Protein AF-A0A820XSS3-F1 (afdb_monomer_lite)

Radius of gyration: 33.7 Å; chains: 1; bounding box: 79×27×92 Å

Foldseek 3Di:
DLVVLVVCVVVVVLVVSLVVCVVVVVLVSNLVSCLSVVVLVVLVVSLVVDDPPDPVNVVSVVSVVVVVVLVVVLVVCVVVVVNVVNVVVVVVVVDPCPLVVLLVVLVVCVVVVNLVSSLVSCVVSVVPVVSVVSVVVVVVVVVVVVVVVVVVVVVPDDDPDPVPVVVVVCLLVVLVVLLVVLVVCVVVVNVVVSVVSLVVNVVVCVRDPPVSSVVSD

pLDDT: mean 71.62, std 10.36, range [39.38, 88.81]

Sequence (217 aa):
MDELGDFYYDRQQWATAAKYYEQSRNNSQLFHCYALTEDYVTLEKLSQSLQENDPLLRPIADTFASCNRIQEAVQMCIELSQWNMGIELARHYNLSELKALLTRQAKTLLNQNKPFDAIELYKKSGNYLEAAKNSLWTAISAFDALQGLLTEETTGSAGVSDTQLLDNVWRPAEAYHFYILAQRQFKANNPERALRSGLTLTEYKDILPVQTIYNLI

Secondary structure (DSSP, 8-state):
-HHHHHHHHHTT-HHHHHHHHHHHT-HHHHHHHHHHTT-HHHHHHHHHHS-TT-TTHHHHHHHHHHHHHHHHHHHHHHHTT-HHHHHHHHHHTT-TTHHHHHHHHHHHHHHTT-HHHHHHHHHHTT-HHHHHHHHHHHHHHHHHHHHHHHHHHHTS--S--HHHHHHHHHHHHHHHHHHHHHHHHHHTT-HHHHHHHHHHHGGGTTTS-HHHHHT--

Structure (mmCIF, N/CA/C/O backbone):
data_AF-A0A820XSS3-F1
#
_entry.id   AF-A0A820XSS3-F1
#
loop_
_atom_site.group_PDB
_atom_site.id
_atom_site.type_symbol
_atom_site.label_atom_id
_atom_site.label_alt_id
_atom_site.label_comp_id
_atom_site.label_asym_id
_atom_site.label_entity_id
_atom_site.label_seq_id
_atom_site.pdbx_PDB_ins_code
_atom_site.Cartn_x
_atom_site.Cartn_y
_atom_site.Cartn_z
_atom_site.occupancy
_atom_site.B_iso_or_equiv
_atom_site.auth_seq_id
_atom_site.auth_comp_id
_atom_site.auth_asym_id
_atom_site.auth_atom_id
_atom_site.pdbx_PDB_model_num
ATOM 1 N N . MET A 1 1 ? -30.812 13.658 26.681 1.00 61.75 1 MET A N 1
ATOM 2 C CA . MET A 1 1 ? -29.487 13.714 26.023 1.00 61.75 1 MET A CA 1
ATOM 3 C C . MET A 1 1 ? -29.405 12.646 24.945 1.00 61.75 1 MET A C 1
ATOM 5 O O . MET A 1 1 ? -29.021 12.989 23.837 1.00 61.75 1 MET A O 1
ATOM 9 N N . ASP A 1 2 ? -29.856 11.416 25.223 1.00 67.38 2 ASP A N 1
ATOM 10 C CA . ASP A 1 2 ? -29.873 10.323 24.235 1.00 67.38 2 ASP A CA 1
ATOM 11 C C . ASP A 1 2 ? -30.708 10.631 22.982 1.00 67.38 2 ASP A C 1
ATOM 13 O O . ASP A 1 2 ? -30.213 10.440 21.883 1.00 67.38 2 ASP A O 1
ATOM 17 N N . GLU A 1 3 ? -31.887 11.252 23.119 1.00 77.50 3 GLU A N 1
ATOM 18 C CA . GLU A 1 3 ? -32.725 11.644 21.965 1.00 77.50 3 GLU A CA 1
ATOM 19 C C . GLU A 1 3 ? -32.025 12.612 20.991 1.00 77.50 3 GLU A C 1
ATOM 21 O O . GLU A 1 3 ? -32.288 12.608 19.789 1.00 77.50 3 GLU A O 1
ATOM 26 N N . LEU A 1 4 ? -31.112 13.451 21.499 1.00 79.94 4 LEU A N 1
ATOM 27 C CA . LEU A 1 4 ? -30.322 14.352 20.660 1.00 79.94 4 LEU A CA 1
ATOM 28 C C . LEU A 1 4 ? -29.184 13.590 19.968 1.00 79.94 4 LEU A C 1
ATOM 30 O O . LEU A 1 4 ? -28.864 13.889 18.821 1.00 79.94 4 LEU A O 1
ATOM 34 N N . GLY A 1 5 ? -28.606 12.592 20.643 1.00 81.25 5 GLY A N 1
ATOM 35 C CA . GLY A 1 5 ? -27.662 11.647 20.047 1.00 81.25 5 GLY A CA 1
ATOM 36 C C . GLY A 1 5 ? -28.298 10.876 18.891 1.00 81.25 5 GLY A C 1
ATOM 37 O O . GLY A 1 5 ? -27.747 10.893 17.792 1.00 81.25 5 GLY A O 1
ATOM 38 N N . ASP A 1 6 ? -29.494 10.321 19.104 1.00 84.38 6 ASP A N 1
ATOM 39 C CA . ASP A 1 6 ? -30.246 9.554 18.099 1.00 84.38 6 ASP A CA 1
ATOM 40 C C . ASP A 1 6 ? -30.585 10.421 16.875 1.00 84.38 6 ASP A C 1
ATOM 42 O O . ASP A 1 6 ? -30.401 10.008 15.731 1.00 84.38 6 ASP A O 1
ATOM 46 N N . PHE A 1 7 ? -30.951 11.687 17.096 1.00 88.81 7 PHE A N 1
ATOM 47 C CA . PHE A 1 7 ? -31.192 12.650 16.019 1.00 88.81 7 PHE A CA 1
ATOM 48 C C . PHE A 1 7 ? -29.969 12.876 15.108 1.00 88.81 7 PHE A C 1
ATOM 50 O O . PHE A 1 7 ? -30.110 13.029 13.889 1.00 88.81 7 PHE A O 1
ATOM 57 N N . TYR A 1 8 ? -28.763 12.935 15.681 1.00 83.38 8 TYR A N 1
ATOM 58 C CA . TYR A 1 8 ? -27.522 13.070 14.907 1.00 83.38 8 TYR A CA 1
ATOM 59 C C . TYR A 1 8 ? -27.058 11.737 14.311 1.00 83.38 8 TYR A C 1
ATOM 61 O O . TYR A 1 8 ? -26.476 11.734 13.220 1.00 83.38 8 TYR A O 1
ATOM 69 N N . TYR A 1 9 ? -27.353 10.625 14.985 1.00 85.00 9 TYR A N 1
ATOM 70 C CA . TYR A 1 9 ? -27.095 9.268 14.515 1.00 85.00 9 TYR A CA 1
ATOM 71 C C . TYR A 1 9 ? -27.867 8.978 13.221 1.00 85.00 9 TYR A C 1
ATOM 73 O O . TYR A 1 9 ? -27.265 8.611 12.214 1.00 85.00 9 TYR A O 1
ATOM 81 N N . ASP A 1 10 ? -29.163 9.289 13.171 1.00 86.56 10 ASP A N 1
ATOM 82 C CA . ASP A 1 10 ? -29.991 9.097 11.968 1.00 86.56 10 ASP A CA 1
ATOM 83 C C . ASP A 1 10 ? -29.507 9.922 10.762 1.00 86.56 10 ASP A C 1
ATOM 85 O O . ASP A 1 10 ? -29.707 9.555 9.602 1.00 86.56 10 ASP A O 1
ATOM 89 N N . ARG A 1 11 ? -28.823 11.041 11.022 1.00 88.12 11 ARG A N 1
ATOM 90 C CA . ARG A 1 11 ? -28.215 11.909 9.999 1.00 88.12 11 ARG A CA 1
ATOM 91 C C . ARG A 1 11 ? -26.797 11.502 9.606 1.00 88.12 11 ARG A C 1
ATOM 93 O O . ARG A 1 11 ? -26.153 12.236 8.856 1.00 88.12 11 ARG A O 1
ATOM 100 N N . GLN A 1 12 ? -26.314 10.366 10.103 1.00 81.38 12 GLN A N 1
ATOM 101 C CA . GLN A 1 12 ? -24.965 9.846 9.872 1.00 81.38 12 GLN A CA 1
ATOM 102 C C . GLN A 1 12 ? -23.844 10.767 10.369 1.00 81.38 12 GLN A C 1
ATOM 104 O O . GLN A 1 12 ? -22.702 10.696 9.914 1.00 81.38 12 GLN A O 1
ATOM 109 N N . GLN A 1 13 ? -24.144 11.653 11.320 1.00 83.62 13 GLN A N 1
ATOM 110 C CA . GLN A 1 13 ? -23.145 12.520 11.939 1.00 83.62 13 GLN A CA 1
ATOM 111 C C . GLN A 1 13 ? -22.568 11.832 13.179 1.00 83.62 13 GLN A C 1
ATOM 113 O O . GLN A 1 13 ? -22.737 12.280 14.311 1.00 83.62 13 GLN A O 1
ATOM 118 N N . TRP A 1 14 ? -21.867 10.721 12.958 1.00 84.75 14 TRP A N 1
ATOM 119 C CA . TRP A 1 14 ? -21.377 9.826 14.012 1.00 84.75 14 TRP A CA 1
ATOM 120 C C . TRP A 1 14 ? -20.432 10.521 15.004 1.00 84.75 14 TRP A C 1
ATOM 122 O O . TRP A 1 14 ? -20.504 10.285 16.204 1.00 84.75 14 TRP A O 1
ATOM 132 N N . ALA A 1 15 ? -19.591 11.442 14.522 1.00 82.31 15 ALA A N 1
ATOM 133 C CA . ALA A 1 15 ? -18.626 12.163 15.354 1.00 82.31 15 ALA A CA 1
ATOM 134 C C . ALA A 1 15 ? -19.276 13.178 16.312 1.00 82.31 15 ALA A C 1
ATOM 136 O O . ALA A 1 15 ? -18.755 13.432 17.399 1.00 82.31 15 ALA A O 1
ATOM 137 N N . THR A 1 16 ? -20.398 13.794 15.925 1.00 84.56 16 THR A N 1
ATOM 138 C CA . THR A 1 16 ? -21.159 14.675 16.825 1.00 84.56 16 THR A CA 1
ATOM 139 C C . THR A 1 16 ? -22.074 13.859 17.725 1.00 84.56 16 THR A C 1
ATOM 141 O O . THR A 1 16 ? -22.139 14.156 18.915 1.00 84.56 16 THR A O 1
ATOM 144 N N . ALA A 1 17 ? -22.693 12.796 17.201 1.00 84.88 17 ALA A N 1
ATOM 145 C CA . ALA A 1 17 ? -23.486 11.850 17.981 1.00 84.88 17 ALA A CA 1
ATOM 146 C C . ALA A 1 17 ? -22.664 11.217 19.120 1.00 84.88 17 ALA A C 1
ATOM 148 O O . ALA A 1 17 ? -23.111 11.220 20.265 1.00 84.88 17 ALA A O 1
ATOM 149 N N . ALA A 1 18 ? -21.419 10.802 18.853 1.00 84.00 18 ALA A N 1
ATOM 150 C CA . ALA A 1 18 ? -20.508 10.242 19.854 1.00 84.00 18 ALA A CA 1
ATOM 151 C C . ALA A 1 18 ? -20.289 11.177 21.056 1.00 84.00 18 ALA A C 1
ATOM 153 O O . ALA A 1 18 ? -20.333 10.725 22.195 1.00 84.00 18 ALA A O 1
ATOM 154 N N . LYS A 1 19 ? -20.148 12.493 20.835 1.00 87.12 19 LYS A N 1
ATOM 155 C CA . LYS A 1 19 ? -19.996 13.474 21.929 1.00 87.12 19 LYS A CA 1
ATOM 156 C C . LYS A 1 19 ? -21.226 13.532 22.833 1.00 87.12 19 LYS A C 1
ATOM 158 O O . LYS A 1 19 ? -21.094 13.707 24.041 1.00 87.12 19 LYS A O 1
ATOM 163 N N . TYR A 1 20 ? -22.419 13.408 22.255 1.00 87.00 20 TYR A N 1
ATOM 164 C CA . TYR A 1 20 ? -23.663 13.395 23.022 1.00 87.00 20 TYR A CA 1
ATOM 165 C C . TYR A 1 20 ? -23.857 12.068 23.768 1.00 87.00 20 TYR A C 1
ATOM 167 O O . TYR A 1 20 ? -24.288 12.092 24.921 1.00 87.00 20 TYR A O 1
ATOM 175 N N . TYR A 1 21 ? -23.465 10.937 23.173 1.00 84.69 21 TYR A N 1
ATOM 176 C CA . TYR A 1 21 ? -23.503 9.627 23.837 1.00 84.69 21 TYR A CA 1
ATOM 177 C C . TYR A 1 21 ? -22.434 9.457 24.924 1.00 84.69 21 TYR A C 1
ATOM 179 O O . TYR A 1 21 ? -22.664 8.768 25.918 1.00 84.69 21 TYR A O 1
ATOM 187 N N . GLU A 1 22 ? -21.287 10.126 24.793 1.00 83.69 22 GLU A N 1
ATOM 188 C CA . GLU A 1 22 ? -20.265 10.199 25.842 1.00 83.69 22 GLU A CA 1
ATOM 189 C C . GLU A 1 22 ? -20.793 10.964 27.065 1.00 83.69 22 GLU A C 1
ATOM 191 O O . GLU A 1 22 ? -20.625 10.525 28.205 1.00 83.69 22 GLU A O 1
ATOM 196 N N . GLN A 1 23 ? -21.525 12.062 26.836 1.00 84.69 23 GLN A N 1
ATOM 197 C CA . GLN A 1 23 ? -22.189 12.818 27.903 1.00 84.69 23 GLN A CA 1
ATOM 198 C C . GLN A 1 23 ? -23.305 12.022 28.587 1.00 84.69 23 GLN A C 1
ATOM 200 O O . GLN A 1 23 ? -23.501 12.174 29.794 1.00 84.69 23 GLN A O 1
ATOM 205 N N . SER A 1 24 ? -24.032 11.180 27.846 1.00 80.25 24 SER A N 1
ATOM 206 C CA . SER A 1 24 ? -25.084 10.327 28.409 1.00 80.25 24 SER A CA 1
ATOM 207 C C . SER A 1 24 ? -24.581 8.989 28.966 1.00 80.25 24 SER A C 1
ATOM 209 O O . SER A 1 24 ? -25.366 8.258 29.567 1.00 80.25 24 SER A O 1
ATOM 211 N N . ARG A 1 25 ? -23.276 8.684 28.843 1.00 76.81 25 ARG A N 1
ATOM 212 C CA . ARG A 1 25 ? -22.644 7.401 29.228 1.00 76.81 25 ARG A CA 1
ATOM 213 C C . ARG A 1 25 ? -23.309 6.173 28.594 1.00 76.81 25 ARG A C 1
ATOM 215 O O . ARG A 1 25 ? -23.330 5.089 29.180 1.00 76.81 25 ARG A O 1
ATOM 222 N N . ASN A 1 26 ? -23.851 6.329 27.390 1.00 82.69 26 ASN A N 1
ATOM 223 C CA . ASN A 1 26 ? -24.480 5.237 26.660 1.00 82.69 26 ASN A CA 1
ATOM 224 C C . ASN A 1 26 ? -23.429 4.442 25.869 1.00 82.69 26 ASN A C 1
ATOM 226 O O . ASN A 1 26 ? -23.205 4.677 24.683 1.00 82.69 26 ASN A O 1
ATOM 230 N N . ASN A 1 27 ? -22.778 3.489 26.540 1.00 81.12 27 ASN A N 1
ATOM 231 C CA . ASN A 1 27 ? -21.643 2.740 25.986 1.00 81.12 27 ASN A CA 1
ATOM 232 C C . ASN A 1 27 ? -21.996 1.902 24.745 1.00 81.12 27 ASN A C 1
ATOM 234 O O . ASN A 1 27 ? -21.141 1.707 23.884 1.00 81.12 27 ASN A O 1
ATOM 238 N N . SER A 1 28 ? -23.243 1.438 24.618 1.00 84.00 28 SER A N 1
ATOM 239 C CA . SER A 1 28 ? -23.684 0.621 23.480 1.00 84.00 28 SER A CA 1
ATOM 240 C C . SER A 1 28 ? -23.743 1.434 22.187 1.00 84.00 28 SER A C 1
ATOM 242 O O . SER A 1 28 ? -23.168 1.040 21.174 1.00 84.00 28 SER A O 1
ATOM 244 N N . GLN A 1 29 ? -24.402 2.597 22.225 1.00 83.44 29 GLN A N 1
ATOM 245 C CA . GLN A 1 29 ? -24.486 3.478 21.055 1.00 83.44 29 GLN A CA 1
ATOM 246 C C . GLN A 1 29 ? -23.163 4.188 20.782 1.00 83.44 29 GLN A C 1
ATOM 248 O O . GLN A 1 29 ? -22.808 4.422 19.627 1.00 83.44 29 GLN A O 1
ATOM 253 N N . LEU A 1 30 ? -22.386 4.457 21.832 1.00 84.69 30 LEU A N 1
ATOM 254 C CA . LEU A 1 30 ? -21.043 5.002 21.706 1.00 84.69 30 LEU A CA 1
ATOM 255 C C . LEU A 1 30 ? -20.096 4.020 20.999 1.00 84.69 30 LEU A C 1
ATOM 257 O O . LEU A 1 30 ? -19.380 4.434 20.092 1.00 84.69 30 LEU A O 1
ATOM 261 N N . PHE A 1 31 ? -20.150 2.723 21.330 1.00 85.00 31 PHE A N 1
ATOM 262 C CA . PHE A 1 31 ? -19.436 1.680 20.585 1.00 85.00 31 PHE A CA 1
ATOM 263 C C . PHE A 1 31 ? -19.837 1.671 19.110 1.00 85.00 31 PHE A C 1
ATOM 265 O O . PHE A 1 31 ? -18.960 1.683 18.254 1.00 85.00 31 PHE A O 1
ATOM 272 N N . HIS A 1 32 ? -21.137 1.697 18.798 1.00 82.44 32 HIS A N 1
ATOM 273 C CA . HIS A 1 32 ? -21.586 1.739 17.406 1.00 82.44 32 HIS A CA 1
ATOM 274 C C . HIS A 1 32 ? -21.085 2.983 16.671 1.00 82.44 32 HIS A C 1
ATOM 276 O O . HIS A 1 32 ? -20.630 2.868 15.537 1.00 82.44 32 HIS A O 1
ATOM 282 N N . CYS A 1 33 ? -21.108 4.154 17.311 1.00 84.38 33 CYS A N 1
ATOM 283 C CA . CYS A 1 33 ? -20.550 5.371 16.728 1.00 84.38 33 CYS A CA 1
ATOM 284 C C . CYS A 1 33 ? -19.044 5.237 16.482 1.00 84.38 33 CYS A C 1
ATOM 286 O O . CYS A 1 33 ? -18.601 5.547 15.383 1.00 84.38 33 CYS A O 1
ATOM 288 N N . TYR A 1 34 ? -18.276 4.732 17.453 1.00 81.75 34 TYR A N 1
ATOM 289 C CA . TYR A 1 34 ? -16.826 4.562 17.315 1.00 81.75 34 TYR A CA 1
ATOM 290 C C . TYR A 1 34 ? -16.431 3.490 16.302 1.00 81.75 34 TYR A C 1
ATOM 292 O O . TYR A 1 34 ? -15.475 3.690 15.554 1.00 81.75 34 TYR A O 1
ATOM 300 N N . ALA A 1 35 ? -17.187 2.396 16.222 1.00 79.31 35 ALA A N 1
ATOM 301 C CA . ALA A 1 35 ? -17.012 1.370 15.203 1.00 79.31 35 ALA A CA 1
ATOM 302 C C . ALA A 1 35 ? -17.307 1.921 13.797 1.00 79.31 35 ALA A C 1
ATOM 304 O O . ALA A 1 35 ? -16.586 1.607 12.858 1.00 79.31 35 ALA A O 1
ATOM 305 N N . LEU A 1 36 ? -18.324 2.781 13.649 1.00 77.81 36 LEU A N 1
ATOM 306 C CA . LEU A 1 36 ? -18.662 3.430 12.374 1.00 77.81 36 LEU A CA 1
ATOM 307 C C . LEU A 1 36 ? -17.692 4.556 11.987 1.00 77.81 36 LEU A C 1
ATOM 309 O O . LEU A 1 36 ? -17.521 4.824 10.800 1.00 77.81 36 LEU A O 1
ATOM 313 N N . THR A 1 37 ? -17.074 5.232 12.958 1.00 77.12 37 THR A N 1
ATOM 314 C CA . THR A 1 37 ? -16.015 6.224 12.702 1.00 77.12 37 THR A CA 1
ATOM 315 C C . THR A 1 37 ? -14.625 5.612 12.590 1.00 77.12 37 THR A C 1
ATOM 317 O O . THR A 1 37 ? -13.683 6.361 12.350 1.00 77.12 37 THR A O 1
ATOM 320 N N . GLU A 1 38 ? -14.495 4.296 12.789 1.00 73.12 38 GLU A N 1
ATOM 321 C CA . GLU A 1 38 ? -13.223 3.558 12.778 1.00 73.12 38 GLU A CA 1
ATOM 322 C C . GLU A 1 38 ? -12.187 4.112 13.786 1.00 73.12 38 GLU A C 1
ATOM 324 O O . GLU A 1 38 ? -10.979 3.954 13.629 1.00 73.12 38 GLU A O 1
ATOM 329 N N . ASP A 1 39 ? -12.639 4.749 14.873 1.00 75.06 39 ASP A N 1
ATOM 330 C CA . ASP A 1 39 ? -11.740 5.321 15.885 1.00 75.06 39 ASP A CA 1
ATOM 331 C C . ASP A 1 39 ? -11.386 4.272 16.946 1.00 75.06 39 ASP A C 1
ATOM 333 O O . ASP A 1 39 ? -11.887 4.254 18.072 1.00 75.06 39 ASP A O 1
ATOM 337 N N . TYR A 1 40 ? -10.503 3.354 16.563 1.00 73.88 40 TYR A N 1
ATOM 338 C CA . TYR A 1 40 ? -10.094 2.228 17.403 1.00 73.88 40 TYR A CA 1
ATOM 339 C C . TYR A 1 40 ? -9.280 2.644 18.634 1.00 73.88 40 TYR A C 1
ATOM 341 O O . TYR A 1 40 ? -9.221 1.901 19.612 1.00 73.88 40 TYR A O 1
ATOM 349 N N . VAL A 1 41 ? -8.673 3.835 18.620 1.00 76.06 41 VAL A N 1
ATOM 350 C CA . VAL A 1 41 ? -7.866 4.344 19.741 1.00 76.06 41 VAL A CA 1
ATOM 351 C C . VAL A 1 41 ? -8.768 4.770 20.894 1.00 76.06 41 VAL A C 1
ATOM 353 O O . VAL A 1 41 ? -8.467 4.513 22.062 1.00 76.06 41 VAL A O 1
ATOM 356 N N . THR A 1 42 ? -9.878 5.442 20.592 1.00 81.25 42 THR A N 1
ATOM 357 C CA . THR A 1 42 ? -10.873 5.791 21.614 1.00 81.25 42 THR A CA 1
ATOM 358 C C . THR A 1 42 ? -11.684 4.571 22.036 1.00 81.25 42 THR A C 1
ATOM 360 O O . THR A 1 42 ? -11.990 4.431 23.221 1.00 81.25 42 THR A O 1
ATOM 363 N N . LEU A 1 43 ? -11.924 3.631 21.120 1.00 79.81 43 LEU A N 1
ATOM 364 C CA . LEU A 1 43 ? -12.579 2.352 21.399 1.00 79.81 43 LEU A CA 1
ATOM 365 C C . LEU A 1 43 ? -11.737 1.443 22.318 1.00 79.81 43 LEU A C 1
ATOM 367 O O . LEU A 1 43 ? -12.285 0.806 23.215 1.00 79.81 43 LEU A O 1
ATOM 371 N N . GLU A 1 44 ? -10.407 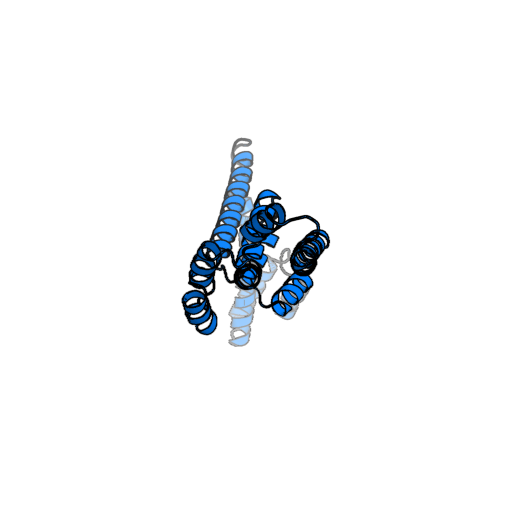1.440 22.191 1.00 75.75 44 GLU A N 1
ATOM 372 C CA . GLU A 1 44 ? -9.506 0.732 23.114 1.00 75.75 44 GLU A CA 1
ATOM 373 C C . GLU A 1 44 ? -9.580 1.329 24.528 1.00 75.75 44 GLU A C 1
ATOM 375 O O . GLU A 1 44 ? -9.732 0.601 25.510 1.00 75.75 44 GLU A O 1
ATOM 380 N N . LYS A 1 45 ? -9.570 2.662 24.645 1.00 82.81 45 LYS A N 1
ATOM 381 C CA . LYS A 1 45 ? -9.751 3.350 25.936 1.00 82.81 45 LYS A CA 1
ATOM 382 C C . LYS A 1 45 ? -11.114 3.045 26.557 1.00 82.81 45 LYS A C 1
ATOM 384 O O . LYS A 1 45 ? -11.198 2.826 27.763 1.00 82.81 45 LYS A O 1
ATOM 389 N N . LEU A 1 46 ? -12.166 2.983 25.737 1.00 78.56 46 LEU A N 1
ATOM 390 C CA . LEU A 1 46 ? -13.497 2.561 26.166 1.00 78.56 46 LEU A CA 1
ATOM 391 C C . LEU A 1 46 ? -13.464 1.116 26.690 1.00 78.56 46 LEU A C 1
ATOM 393 O O . LEU A 1 46 ? -13.983 0.858 27.774 1.00 78.56 46 LEU A O 1
ATOM 397 N N . SER A 1 47 ? -12.787 0.204 25.985 1.00 75.19 47 SER A N 1
ATOM 398 C CA . SER A 1 47 ? -12.631 -1.200 26.398 1.00 75.19 47 SER A CA 1
ATOM 399 C C . SER A 1 47 ? -11.930 -1.353 27.754 1.00 75.19 47 SER A C 1
ATOM 401 O O . SER A 1 47 ? -12.352 -2.168 28.565 1.00 75.19 47 SER A O 1
ATOM 403 N N . GLN A 1 48 ? -10.934 -0.510 28.047 1.00 79.38 48 GLN A N 1
ATOM 404 C CA . GLN A 1 48 ? -10.223 -0.489 29.332 1.00 79.38 48 GLN A CA 1
ATOM 405 C C . GLN A 1 48 ? -11.058 0.117 30.472 1.00 79.38 48 GLN A C 1
ATOM 407 O O . GLN A 1 48 ? -10.781 -0.133 31.643 1.00 79.38 48 GLN A O 1
ATOM 412 N N . SER A 1 49 ? -12.058 0.938 30.138 1.00 79.44 49 SER A N 1
ATOM 413 C CA . SER A 1 49 ? -12.968 1.559 31.109 1.00 79.44 49 SER A CA 1
ATOM 414 C C . SER A 1 49 ? -14.192 0.699 31.459 1.00 79.44 49 SER A C 1
ATOM 416 O O . SER A 1 49 ? -14.871 0.980 32.448 1.00 79.44 49 SER A O 1
ATOM 418 N N . LEU A 1 50 ? -14.479 -0.331 30.656 1.00 76.50 50 LEU A N 1
ATOM 419 C CA . LEU A 1 50 ? -15.586 -1.275 30.843 1.00 76.50 50 LEU A CA 1
ATOM 420 C C . LEU A 1 50 ? -15.201 -2.382 31.839 1.00 76.50 50 LEU A C 1
ATOM 422 O O . LEU A 1 50 ? -14.025 -2.697 32.014 1.00 76.50 50 LEU A O 1
ATOM 426 N N . GLN A 1 51 ? -16.187 -2.976 32.517 1.00 74.44 51 GLN A N 1
ATOM 427 C CA . GLN A 1 51 ? -15.920 -4.070 33.458 1.00 74.44 51 GLN A CA 1
ATOM 428 C C . GLN A 1 51 ? -15.653 -5.379 32.702 1.00 74.44 51 GLN A C 1
ATOM 430 O O . GLN A 1 51 ? -16.255 -5.623 31.664 1.00 74.44 51 GLN A O 1
ATOM 435 N N . GLU A 1 52 ? -14.813 -6.267 33.249 1.00 64.44 52 GLU A N 1
ATOM 436 C CA . GLU A 1 52 ? -14.367 -7.515 32.587 1.00 64.44 52 GLU A CA 1
ATOM 437 C C . GLU A 1 52 ? -15.501 -8.464 32.136 1.00 64.44 52 GLU A C 1
ATOM 439 O O . GLU A 1 52 ? -15.282 -9.309 31.272 1.00 64.44 52 GLU A O 1
ATOM 444 N N . ASN A 1 53 ? -16.717 -8.320 32.679 1.00 67.38 53 ASN A N 1
ATOM 445 C CA . ASN A 1 53 ? -17.892 -9.128 32.325 1.00 67.38 53 ASN A CA 1
ATOM 446 C C . ASN A 1 53 ? -18.926 -8.393 31.453 1.00 67.38 53 ASN A C 1
ATOM 448 O O . ASN A 1 53 ? -20.019 -8.924 31.235 1.00 67.38 53 ASN A O 1
ATOM 452 N N . ASP A 1 54 ? -18.630 -7.185 30.965 1.00 76.00 54 ASP A N 1
ATOM 453 C CA . ASP A 1 54 ? -19.590 -6.441 30.151 1.00 76.00 54 ASP A CA 1
ATOM 454 C C . ASP A 1 54 ? -19.849 -7.145 28.803 1.00 76.00 54 ASP A C 1
ATOM 456 O O . ASP A 1 54 ? -18.907 -7.480 28.076 1.00 76.00 54 ASP A O 1
ATOM 460 N N . PRO A 1 55 ? -21.121 -7.317 28.392 1.00 78.25 55 PRO A N 1
ATOM 461 C CA . PRO A 1 55 ? -21.478 -8.001 27.147 1.00 78.25 55 PRO A CA 1
ATOM 462 C C . PRO A 1 55 ? -20.977 -7.269 25.892 1.00 78.25 55 PRO A C 1
ATOM 464 O O . PRO A 1 55 ? -20.913 -7.870 24.821 1.00 78.25 55 PRO A O 1
ATOM 467 N N . LEU A 1 56 ? -20.595 -5.992 26.021 1.00 76.94 56 LEU A N 1
ATOM 468 C CA . LEU A 1 56 ? -20.023 -5.169 24.952 1.00 76.94 56 LEU A CA 1
ATOM 469 C C . LEU A 1 56 ? -18.561 -5.512 24.635 1.00 76.94 56 LEU A C 1
ATOM 471 O O . LEU A 1 56 ? -18.112 -5.238 23.524 1.00 76.94 56 LEU A O 1
ATOM 475 N N . LEU A 1 57 ? -17.831 -6.168 25.545 1.00 76.44 57 LEU A N 1
ATOM 476 C CA . LEU A 1 57 ? -16.436 -6.556 25.304 1.00 76.44 57 LEU A CA 1
ATOM 477 C C . LEU A 1 57 ? -16.296 -7.553 24.152 1.00 76.44 57 LEU A C 1
ATOM 479 O O . LEU A 1 57 ? -15.304 -7.527 23.430 1.00 76.44 57 LEU A O 1
ATOM 483 N N . ARG A 1 58 ? -17.296 -8.415 23.947 1.00 78.00 58 ARG A N 1
ATOM 484 C CA . ARG A 1 58 ? -17.254 -9.435 22.896 1.00 78.00 58 ARG A CA 1
ATOM 485 C C . ARG A 1 58 ? -17.425 -8.851 21.484 1.00 78.00 58 ARG A C 1
ATOM 487 O O . ARG A 1 58 ? -16.547 -9.100 20.665 1.00 78.00 58 ARG A O 1
ATOM 494 N N . PRO A 1 59 ? -18.439 -8.007 21.208 1.00 76.06 59 PRO A N 1
ATOM 495 C CA . PRO A 1 59 ? -18.511 -7.240 19.964 1.00 76.06 5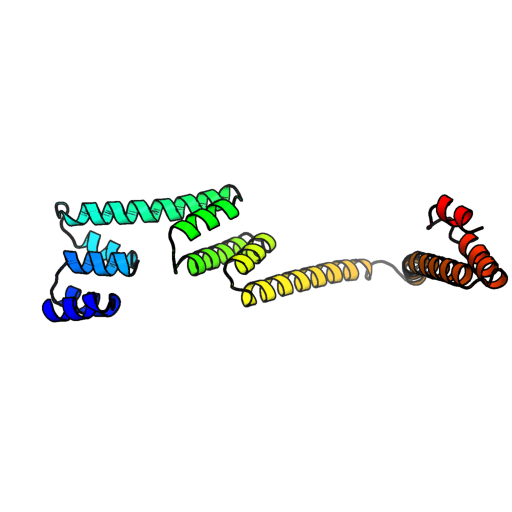9 PRO A CA 1
ATOM 496 C C . PRO A 1 59 ? -17.269 -6.380 19.711 1.00 76.06 59 PRO A C 1
ATOM 498 O O . PRO A 1 59 ? -16.774 -6.337 18.588 1.00 76.06 59 PRO A O 1
ATOM 501 N N . ILE A 1 60 ? -16.735 -5.733 20.754 1.00 74.00 60 ILE A N 1
ATOM 502 C CA . ILE A 1 60 ? -15.500 -4.946 20.665 1.00 74.00 60 ILE A CA 1
ATOM 503 C C . ILE A 1 60 ? -14.334 -5.836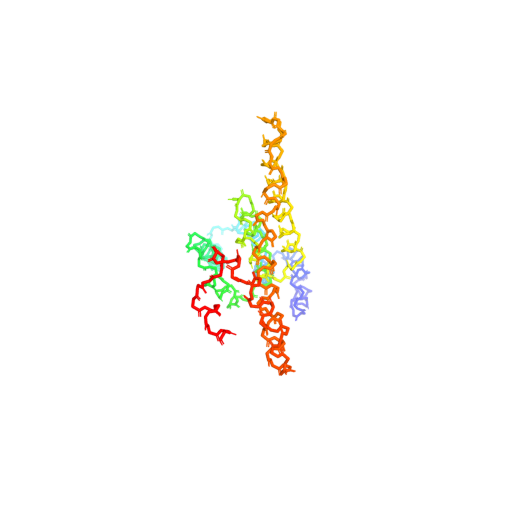 20.211 1.00 74.00 60 ILE A C 1
ATOM 505 O O . ILE A 1 60 ? -13.671 -5.521 19.223 1.00 74.00 60 ILE A O 1
ATOM 509 N N . ALA A 1 61 ? -14.123 -6.979 20.864 1.00 69.81 61 ALA A N 1
ATOM 510 C CA . ALA A 1 61 ? -13.077 -7.929 20.497 1.00 69.81 61 ALA A CA 1
ATOM 511 C C . ALA A 1 61 ? -13.241 -8.468 19.066 1.00 69.81 61 ALA A C 1
ATOM 513 O O . ALA A 1 61 ? -12.254 -8.557 18.339 1.00 69.81 61 ALA A O 1
ATOM 514 N N . ASP A 1 62 ? -14.468 -8.765 18.630 1.00 72.06 62 ASP A N 1
ATOM 515 C CA . ASP A 1 62 ? -14.748 -9.232 17.268 1.00 72.06 62 ASP A CA 1
ATOM 516 C C . ASP A 1 62 ? -14.423 -8.149 16.220 1.00 72.06 62 ASP A C 1
ATOM 518 O O . ASP A 1 62 ? -13.788 -8.434 15.198 1.00 72.06 62 ASP A O 1
ATOM 522 N N . THR A 1 63 ? -14.776 -6.886 16.493 1.00 72.50 63 THR A N 1
ATOM 523 C CA . THR A 1 63 ? -14.408 -5.755 15.621 1.00 72.50 63 THR A CA 1
ATOM 524 C C . THR A 1 63 ? -12.895 -5.541 15.567 1.00 72.50 63 THR A C 1
ATOM 526 O O . THR A 1 63 ? -12.337 -5.455 14.472 1.00 72.50 63 THR A O 1
ATOM 529 N N . PHE A 1 64 ? -12.195 -5.582 16.704 1.00 67.94 64 PHE A N 1
ATOM 530 C CA . PHE A 1 64 ? -10.731 -5.523 16.734 1.00 67.94 64 PHE A CA 1
ATOM 531 C C . PHE A 1 64 ? -10.087 -6.688 15.979 1.00 67.94 64 PHE A C 1
ATOM 533 O O . PHE A 1 64 ? -9.162 -6.468 15.201 1.00 67.94 64 PHE A O 1
ATOM 540 N N . ALA A 1 65 ? -10.591 -7.914 16.140 1.00 66.88 65 ALA A N 1
ATOM 541 C CA . ALA A 1 65 ? -10.071 -9.093 15.454 1.00 66.88 65 ALA A CA 1
ATOM 542 C C . ALA A 1 65 ? -10.219 -8.984 13.930 1.00 66.88 65 ALA A C 1
ATOM 544 O O . ALA A 1 65 ? -9.298 -9.340 13.192 1.00 66.88 65 ALA A O 1
ATOM 545 N N . SER A 1 66 ? -11.345 -8.460 13.436 1.00 64.88 66 SER A N 1
ATOM 546 C CA . SER A 1 66 ? -11.519 -8.216 11.999 1.00 64.88 66 SER A CA 1
ATOM 547 C C . SER A 1 66 ? -10.532 -7.177 11.451 1.00 64.88 66 SER A C 1
ATOM 549 O O . SER A 1 66 ? -9.968 -7.385 10.378 1.00 64.88 66 SER A O 1
ATOM 551 N N . CYS A 1 67 ? -10.231 -6.125 12.215 1.00 63.09 67 CYS A N 1
ATOM 552 C CA . CYS A 1 67 ? -9.315 -5.061 11.800 1.00 63.09 67 CYS A CA 1
ATOM 553 C C . CYS A 1 67 ? -7.844 -5.482 11.887 1.00 63.09 67 CYS A C 1
ATOM 555 O O . CYS A 1 67 ? -7.064 -5.218 10.969 1.00 63.09 67 CYS A O 1
ATOM 557 N N . ASN A 1 68 ? -7.470 -6.198 12.951 1.00 63.62 68 ASN A N 1
ATOM 558 C CA . ASN A 1 68 ? -6.106 -6.682 13.140 1.00 63.62 68 ASN A CA 1
ATOM 559 C C . ASN A 1 68 ? -5.731 -7.698 12.056 1.00 63.62 68 ASN A C 1
ATOM 561 O O . ASN A 1 68 ? -4.639 -7.634 11.502 1.00 63.62 68 ASN A O 1
ATOM 565 N N . ARG A 1 69 ? -6.675 -8.554 11.636 1.00 62.16 69 ARG A N 1
ATOM 566 C CA . ARG A 1 69 ? -6.463 -9.476 10.507 1.00 62.16 69 ARG A CA 1
ATOM 567 C C . ARG A 1 69 ? -6.249 -8.759 9.178 1.00 62.16 69 ARG A C 1
ATOM 569 O O . ARG A 1 69 ? -5.525 -9.283 8.341 1.00 62.16 69 ARG A O 1
ATOM 576 N N . ILE A 1 70 ? -6.843 -7.583 8.963 1.00 58.50 70 ILE A N 1
ATOM 577 C CA . ILE A 1 70 ? -6.608 -6.792 7.746 1.00 58.50 70 ILE A CA 1
ATOM 578 C C . ILE A 1 70 ? -5.212 -6.161 7.792 1.00 58.50 70 ILE A C 1
ATOM 580 O O . ILE A 1 70 ? -4.491 -6.227 6.798 1.00 58.50 70 ILE A O 1
ATOM 584 N N . GLN A 1 71 ? -4.796 -5.603 8.934 1.00 60.22 71 GLN A N 1
ATOM 585 C CA . GLN A 1 71 ? -3.440 -5.064 9.093 1.00 60.22 71 GLN A CA 1
ATOM 586 C C . GLN A 1 71 ? -2.371 -6.151 8.944 1.00 60.22 71 GLN A C 1
ATOM 588 O O . GLN A 1 71 ? -1.413 -5.960 8.198 1.00 60.22 71 GLN A O 1
ATOM 593 N N . GLU A 1 72 ? -2.569 -7.305 9.580 1.00 64.19 72 GLU A N 1
ATOM 594 C CA . GLU A 1 72 ? -1.699 -8.474 9.450 1.00 64.19 72 GLU A CA 1
ATOM 595 C C . GLU A 1 72 ? -1.690 -9.014 8.018 1.00 64.19 72 GLU A C 1
ATOM 597 O O . GLU A 1 72 ? -0.622 -9.302 7.492 1.00 64.19 72 GLU A O 1
ATOM 602 N N . ALA A 1 73 ? -2.841 -9.101 7.342 1.00 58.09 73 ALA A N 1
ATOM 603 C CA . ALA A 1 73 ? -2.913 -9.558 5.953 1.00 58.09 73 ALA A CA 1
ATOM 604 C C . ALA A 1 73 ? -2.199 -8.601 4.992 1.00 58.09 73 ALA A C 1
ATOM 606 O O . ALA A 1 73 ? -1.486 -9.050 4.094 1.00 58.09 73 ALA A O 1
ATOM 607 N N . VAL A 1 74 ? -2.348 -7.288 5.186 1.00 61.56 74 VAL A N 1
ATOM 608 C CA . VAL A 1 74 ? -1.609 -6.282 4.415 1.00 61.56 74 VAL A CA 1
ATOM 609 C C . VAL A 1 74 ? -0.116 -6.406 4.701 1.00 61.56 74 VAL A C 1
ATOM 611 O O . VAL A 1 74 ? 0.660 -6.459 3.755 1.00 61.56 74 VAL A O 1
ATOM 614 N N . GLN A 1 75 ? 0.289 -6.535 5.965 1.00 59.47 75 GLN A N 1
ATOM 615 C CA . GLN A 1 75 ? 1.685 -6.737 6.360 1.00 59.47 75 GLN A CA 1
ATOM 616 C C . GLN A 1 75 ? 2.287 -8.009 5.738 1.00 59.47 75 GLN A C 1
ATOM 618 O O . GLN A 1 75 ? 3.382 -7.968 5.183 1.00 59.47 75 GLN A O 1
ATOM 623 N N . MET A 1 76 ? 1.534 -9.105 5.702 1.00 60.88 76 MET A N 1
ATOM 624 C CA . MET A 1 76 ? 1.920 -10.340 5.013 1.00 60.88 76 MET A CA 1
ATOM 625 C C . MET A 1 76 ? 2.073 -10.131 3.499 1.00 60.88 76 MET A C 1
ATOM 627 O O . MET A 1 76 ? 2.999 -10.655 2.888 1.00 60.88 76 MET A O 1
ATOM 631 N N . CYS A 1 77 ? 1.199 -9.332 2.876 1.00 61.34 77 CYS A N 1
ATOM 632 C CA . CYS A 1 77 ? 1.308 -8.992 1.452 1.00 61.34 77 CYS A CA 1
ATOM 633 C C . CYS A 1 77 ? 2.560 -8.152 1.147 1.00 61.34 77 CYS A C 1
ATOM 635 O O . CYS A 1 77 ? 3.118 -8.283 0.056 1.00 61.34 77 CYS A O 1
ATOM 637 N N . ILE A 1 78 ? 3.014 -7.325 2.096 1.00 59.97 78 ILE A N 1
ATOM 638 C CA . ILE A 1 78 ? 4.274 -6.567 2.012 1.00 59.97 78 ILE A CA 1
ATOM 639 C C . ILE A 1 78 ? 5.462 -7.525 2.065 1.00 59.97 78 ILE A C 1
ATOM 641 O O . ILE A 1 78 ? 6.341 -7.480 1.205 1.00 59.97 78 ILE A O 1
ATOM 645 N N . GLU A 1 79 ? 5.467 -8.413 3.057 1.00 62.25 79 GLU A N 1
ATOM 646 C CA . GLU A 1 79 ? 6.531 -9.398 3.272 1.00 62.25 79 GLU A CA 1
ATOM 647 C C . GLU A 1 79 ? 6.664 -10.360 2.087 1.00 62.25 79 GLU A C 1
ATOM 649 O O . GLU A 1 79 ? 7.773 -10.715 1.691 1.00 62.25 79 GLU A O 1
ATOM 654 N N . LEU A 1 80 ? 5.542 -10.706 1.453 1.00 61.84 80 LEU A N 1
ATOM 655 C CA . LEU A 1 80 ? 5.494 -11.562 0.268 1.00 61.84 80 LEU A CA 1
ATOM 656 C C . LEU A 1 80 ? 5.625 -10.795 -1.060 1.00 61.84 80 LEU A C 1
ATOM 658 O O . LEU A 1 80 ? 5.608 -11.418 -2.120 1.00 61.84 80 LEU A O 1
ATOM 662 N N . SER A 1 81 ? 5.763 -9.462 -1.039 1.00 61.88 81 SER A N 1
ATOM 663 C CA . SER A 1 81 ? 5.794 -8.590 -2.233 1.00 61.88 81 SER A CA 1
ATOM 664 C C . SER A 1 81 ? 4.568 -8.719 -3.163 1.00 61.88 81 SER A C 1
ATOM 666 O O . SER A 1 81 ? 4.613 -8.332 -4.332 1.00 61.88 81 SER A O 1
ATOM 668 N N . GLN A 1 82 ? 3.441 -9.234 -2.662 1.00 64.31 82 GLN A N 1
ATOM 669 C CA . GLN A 1 82 ? 2.202 -9.462 -3.419 1.00 64.31 82 GLN A CA 1
ATOM 670 C C . GLN A 1 82 ? 1.203 -8.319 -3.216 1.00 64.31 82 GLN A C 1
ATOM 672 O O . GLN A 1 82 ? 0.102 -8.469 -2.684 1.00 64.31 82 GLN A O 1
ATOM 677 N N . TRP A 1 83 ? 1.587 -7.143 -3.701 1.00 64.56 83 TRP A N 1
ATOM 678 C CA . TRP A 1 83 ? 0.851 -5.890 -3.518 1.00 64.56 83 TRP A CA 1
ATOM 679 C C . TRP A 1 83 ? -0.541 -5.870 -4.150 1.00 64.56 83 TRP A C 1
ATOM 681 O O . TRP A 1 83 ? -1.448 -5.220 -3.639 1.00 64.56 83 TRP A O 1
ATOM 691 N N . ASN A 1 84 ? -0.733 -6.591 -5.255 1.00 60.88 84 ASN A N 1
ATOM 692 C CA . ASN A 1 84 ? -2.017 -6.616 -5.953 1.00 60.88 84 ASN A CA 1
ATOM 693 C C . ASN A 1 84 ? -3.101 -7.322 -5.120 1.00 60.88 84 ASN A C 1
ATOM 695 O O . ASN A 1 84 ? -4.219 -6.819 -5.056 1.00 60.88 84 ASN A O 1
ATOM 699 N N . MET A 1 85 ? -2.741 -8.392 -4.400 1.00 61.97 85 MET A N 1
ATOM 700 C CA . MET A 1 85 ? -3.655 -9.110 -3.505 1.00 61.97 85 MET A CA 1
ATOM 701 C C . MET A 1 85 ? -4.041 -8.254 -2.291 1.00 61.97 85 MET A C 1
ATOM 703 O O . MET A 1 85 ? -5.212 -8.183 -1.925 1.00 61.97 85 MET A O 1
ATOM 707 N N . GLY A 1 86 ? -3.076 -7.527 -1.713 1.00 61.22 86 GLY A N 1
ATOM 708 C CA . GLY A 1 86 ? -3.332 -6.585 -0.619 1.00 61.22 86 GLY A CA 1
ATOM 709 C C . GLY A 1 86 ? -4.248 -5.425 -1.027 1.00 61.22 86 GLY A C 1
ATOM 710 O O . GLY A 1 86 ? -5.101 -5.006 -0.249 1.00 61.22 86 GLY A O 1
ATOM 711 N N . ILE A 1 87 ? -4.128 -4.937 -2.266 1.00 61.72 87 ILE A N 1
ATOM 712 C CA . ILE A 1 87 ? -4.994 -3.881 -2.815 1.00 61.72 87 ILE A CA 1
ATOM 713 C C . ILE A 1 87 ? -6.393 -4.415 -3.146 1.00 61.72 87 ILE A C 1
ATOM 715 O O . ILE A 1 87 ? -7.367 -3.701 -2.924 1.00 61.72 87 ILE A O 1
ATOM 719 N N . GLU A 1 88 ? -6.525 -5.640 -3.660 1.00 64.12 88 GLU A N 1
ATOM 720 C CA . GLU A 1 88 ? -7.833 -6.272 -3.894 1.00 64.12 88 GLU A CA 1
ATOM 721 C C . GLU A 1 88 ? -8.577 -6.542 -2.589 1.00 64.12 88 GLU A C 1
ATOM 723 O O . GLU A 1 88 ? -9.740 -6.157 -2.467 1.00 64.12 88 GLU A O 1
ATOM 728 N N . LEU A 1 89 ? -7.894 -7.094 -1.583 1.00 61.38 89 LEU A N 1
ATOM 729 C CA . LEU A 1 89 ? -8.440 -7.240 -0.234 1.00 61.38 89 LEU A CA 1
ATOM 730 C C . LEU A 1 89 ? -8.897 -5.885 0.312 1.00 61.38 89 LEU A C 1
ATOM 732 O O . LEU A 1 89 ? -10.040 -5.738 0.727 1.00 61.38 89 LEU A O 1
ATOM 736 N N . ALA A 1 90 ? -8.052 -4.860 0.232 1.00 57.53 90 ALA A N 1
ATOM 737 C CA . ALA A 1 90 ? -8.380 -3.544 0.765 1.00 57.53 90 ALA A CA 1
ATOM 738 C C . ALA A 1 90 ? -9.515 -2.835 -0.020 1.00 57.53 90 ALA A C 1
ATOM 740 O O . ALA A 1 90 ? -10.307 -2.103 0.574 1.00 57.53 90 ALA A O 1
ATOM 741 N N . ARG A 1 91 ? -9.663 -3.091 -1.331 1.00 57.41 91 ARG A N 1
ATOM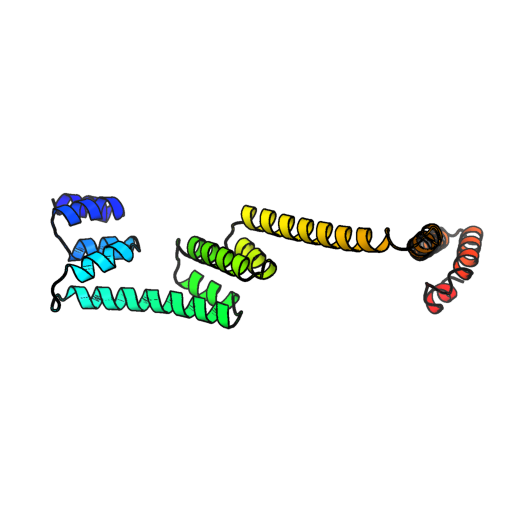 742 C CA . ARG A 1 91 ? -10.812 -2.629 -2.139 1.00 57.41 91 ARG A CA 1
ATOM 743 C C . ARG A 1 91 ? -12.119 -3.301 -1.729 1.00 57.41 91 ARG A C 1
ATOM 745 O O . ARG A 1 91 ? -13.146 -2.631 -1.709 1.00 57.41 91 ARG A O 1
ATOM 752 N N . HIS A 1 92 ? -12.085 -4.588 -1.387 1.00 56.12 92 HIS A N 1
ATOM 753 C CA . HIS A 1 92 ? -13.270 -5.319 -0.933 1.00 56.12 92 HIS A CA 1
ATOM 754 C C . HIS A 1 92 ? -13.817 -4.809 0.408 1.00 56.12 92 HIS A C 1
ATOM 756 O O . HIS A 1 92 ? -15.025 -4.876 0.618 1.00 56.12 92 HIS A O 1
ATOM 762 N N . TYR A 1 93 ? -12.965 -4.252 1.273 1.00 57.75 93 TYR A N 1
ATOM 763 C CA . TYR A 1 93 ? -13.369 -3.702 2.575 1.00 57.75 93 TYR A CA 1
ATOM 764 C C . TYR A 1 93 ? -13.671 -2.191 2.564 1.00 57.75 93 TYR A C 1
ATOM 766 O O . TYR A 1 93 ? -13.997 -1.632 3.602 1.00 57.75 93 TYR A O 1
ATOM 774 N N . ASN A 1 94 ? -13.638 -1.537 1.395 1.00 56.16 94 ASN A N 1
ATOM 775 C CA . ASN A 1 94 ? -14.157 -0.180 1.167 1.00 56.16 94 ASN A CA 1
ATOM 776 C C . ASN A 1 94 ? -13.634 0.913 2.132 1.00 56.16 94 ASN A C 1
ATOM 778 O O . ASN A 1 94 ? -14.368 1.811 2.540 1.00 56.16 94 ASN A O 1
ATOM 782 N N . LEU A 1 95 ? -12.348 0.856 2.480 1.00 53.06 95 LEU A N 1
ATOM 783 C CA . LEU A 1 95 ? -11.751 1.740 3.482 1.00 53.06 95 LEU A CA 1
ATOM 784 C C . LEU A 1 95 ? -11.387 3.113 2.892 1.00 53.06 95 LEU A C 1
ATOM 786 O O . LEU A 1 95 ? -10.470 3.228 2.072 1.00 53.06 95 LEU A O 1
ATOM 790 N N . SER A 1 96 ? -12.011 4.184 3.391 1.00 56.44 96 SER A N 1
ATOM 791 C CA . SER A 1 96 ? -11.471 5.553 3.258 1.00 56.44 96 SER A CA 1
ATOM 792 C C . SER A 1 96 ? -10.051 5.658 3.845 1.00 56.44 96 SER A C 1
ATOM 794 O O . SER A 1 96 ? -9.243 6.470 3.388 1.00 56.44 96 SER A O 1
ATOM 796 N N . GLU A 1 97 ? -9.700 4.769 4.777 1.00 60.69 97 GLU A N 1
ATOM 797 C CA . GLU A 1 97 ? -8.369 4.641 5.377 1.00 60.69 97 GLU A CA 1
ATOM 798 C C . GLU A 1 97 ? -7.335 3.924 4.500 1.00 60.69 97 GLU A C 1
ATOM 800 O O . GLU A 1 97 ? -6.135 4.033 4.756 1.00 60.69 97 GLU A O 1
ATOM 805 N N . LEU A 1 98 ? -7.742 3.256 3.413 1.00 64.06 98 LEU A N 1
ATOM 806 C CA . LEU A 1 98 ? -6.830 2.563 2.492 1.00 64.06 98 LEU A CA 1
ATOM 807 C C . LEU A 1 98 ? -5.764 3.515 1.951 1.00 64.06 98 LEU A C 1
ATOM 809 O O . LEU A 1 98 ? -4.581 3.184 1.902 1.00 64.06 98 LEU A O 1
ATOM 813 N N . LYS A 1 99 ? -6.162 4.739 1.594 1.00 63.75 99 LYS A N 1
ATOM 814 C CA . LYS A 1 99 ? -5.226 5.767 1.124 1.00 63.75 99 LYS A CA 1
ATOM 815 C C . LYS A 1 99 ? -4.238 6.179 2.214 1.00 63.75 99 LYS A C 1
ATOM 817 O O . LYS A 1 99 ? -3.057 6.361 1.916 1.00 63.75 99 LYS A O 1
ATOM 822 N N . ALA A 1 100 ? -4.694 6.306 3.460 1.00 71.38 100 ALA A N 1
ATOM 823 C CA . ALA A 1 100 ? -3.851 6.679 4.594 1.00 71.38 100 ALA A CA 1
ATOM 824 C C . ALA A 1 100 ? -2.863 5.557 4.955 1.00 71.38 100 ALA A C 1
ATOM 826 O O . ALA A 1 100 ? -1.670 5.823 5.125 1.00 71.38 100 ALA A O 1
ATOM 827 N N . LEU A 1 101 ? -3.325 4.304 4.973 1.00 70.25 101 LEU A N 1
ATOM 828 C CA . LEU A 1 101 ? -2.501 3.118 5.209 1.00 70.25 101 LEU A CA 1
ATOM 829 C C . LEU A 1 101 ? -1.458 2.930 4.106 1.00 70.25 101 LEU A C 1
ATOM 831 O O . LEU A 1 101 ? -0.275 2.814 4.413 1.00 70.25 101 LEU A O 1
ATOM 835 N N . LEU A 1 102 ? -1.851 3.002 2.830 1.00 69.75 102 LEU A N 1
ATOM 836 C CA . LEU A 1 102 ? -0.912 2.933 1.705 1.00 69.75 102 LEU A CA 1
ATOM 837 C C . LEU A 1 102 ? 0.121 4.067 1.754 1.00 69.75 102 LEU A C 1
ATOM 839 O O . LEU A 1 102 ? 1.297 3.841 1.494 1.00 69.75 102 LEU A O 1
ATOM 843 N N . THR A 1 103 ? -0.282 5.276 2.151 1.00 73.06 103 THR A N 1
ATOM 844 C CA . THR A 1 103 ? 0.644 6.410 2.310 1.00 73.06 103 THR A CA 1
ATOM 845 C C . THR A 1 103 ? 1.635 6.177 3.452 1.00 73.06 103 THR A C 1
ATOM 847 O O . THR A 1 103 ? 2.822 6.471 3.312 1.00 73.06 103 THR A O 1
ATOM 850 N N . ARG A 1 104 ? 1.184 5.628 4.587 1.00 76.25 104 ARG A N 1
ATOM 851 C CA . ARG A 1 104 ? 2.065 5.268 5.709 1.00 76.25 104 ARG A CA 1
ATOM 852 C C . ARG A 1 104 ? 3.041 4.157 5.316 1.00 76.25 104 ARG A C 1
ATOM 854 O O . ARG A 1 104 ? 4.215 4.258 5.653 1.00 76.25 104 ARG A O 1
ATOM 861 N N . GLN A 1 105 ? 2.577 3.165 4.560 1.00 75.88 105 GLN A N 1
ATOM 862 C CA . GLN A 1 105 ? 3.407 2.070 4.051 1.00 75.88 105 GLN A CA 1
ATOM 863 C C . GLN A 1 105 ? 4.416 2.537 2.993 1.00 75.88 105 GLN A C 1
ATOM 865 O O . GLN A 1 105 ? 5.572 2.132 2.995 1.00 75.88 105 GLN A O 1
ATOM 870 N N . ALA A 1 106 ? 4.037 3.471 2.122 1.00 74.25 106 ALA A N 1
ATOM 871 C CA . ALA A 1 106 ? 4.982 4.060 1.179 1.00 74.25 106 ALA A CA 1
ATOM 872 C C . ALA A 1 106 ? 6.113 4.819 1.902 1.00 74.25 106 ALA A C 1
ATOM 874 O O . ALA A 1 106 ? 7.265 4.759 1.482 1.00 74.25 106 ALA A O 1
ATOM 875 N N . LYS A 1 107 ? 5.817 5.488 3.027 1.00 79.31 107 LYS A N 1
ATOM 876 C CA . LYS A 1 107 ? 6.837 6.141 3.869 1.00 79.31 107 LYS A CA 1
ATOM 877 C C . LYS A 1 107 ? 7.770 5.142 4.556 1.00 79.31 107 LYS A C 1
ATOM 879 O O . LYS A 1 107 ? 8.972 5.384 4.605 1.00 79.31 107 LYS A O 1
ATOM 884 N N . THR A 1 108 ? 7.255 4.027 5.077 1.00 79.19 108 THR A N 1
ATOM 885 C CA . THR A 1 108 ? 8.111 2.984 5.674 1.00 79.19 108 THR A CA 1
ATOM 886 C C . THR A 1 108 ? 9.006 2.325 4.625 1.00 79.19 108 THR A C 1
ATOM 888 O O . THR A 1 108 ? 10.175 2.084 4.912 1.00 79.19 108 THR A O 1
ATOM 891 N N . LEU A 1 109 ? 8.519 2.124 3.396 1.00 76.88 109 LEU A N 1
ATOM 892 C CA . LEU A 1 109 ? 9.327 1.625 2.275 1.00 76.88 109 LEU A CA 1
ATOM 893 C C . LEU A 1 109 ? 10.438 2.596 1.850 1.00 76.88 109 LEU A C 1
ATOM 895 O O . LEU A 1 109 ? 11.544 2.155 1.534 1.00 76.88 109 LEU A O 1
ATOM 899 N N . LEU A 1 110 ? 10.183 3.909 1.892 1.00 77.56 110 LEU A N 1
ATOM 900 C CA . LEU A 1 110 ? 11.230 4.917 1.681 1.00 77.56 110 LEU A CA 1
ATOM 901 C C . LEU A 1 110 ? 12.328 4.812 2.749 1.00 77.56 110 LEU A C 1
ATOM 903 O O . LEU A 1 110 ? 13.507 4.833 2.408 1.00 77.56 110 LEU A O 1
ATOM 907 N N . ASN A 1 111 ? 11.959 4.603 4.017 1.00 79.56 111 ASN A N 1
ATOM 908 C CA . ASN A 1 111 ? 12.931 4.390 5.098 1.00 79.56 111 ASN A CA 1
ATOM 909 C C . ASN A 1 111 ? 13.715 3.074 4.942 1.00 79.56 111 ASN A C 1
ATOM 911 O O . ASN A 1 111 ? 14.854 2.980 5.386 1.00 79.56 111 ASN A O 1
ATOM 915 N N . GLN A 1 112 ? 13.118 2.065 4.300 1.00 78.81 112 GLN A N 1
ATOM 916 C CA . GLN A 1 112 ? 13.765 0.792 3.956 1.00 78.81 112 GLN A CA 1
ATOM 917 C C . GLN A 1 112 ? 14.593 0.863 2.660 1.00 78.81 112 GLN A C 1
ATOM 919 O O . GLN A 1 112 ? 15.099 -0.160 2.202 1.00 78.81 112 GLN A O 1
ATOM 924 N N . ASN A 1 113 ? 14.753 2.056 2.079 1.00 74.31 113 ASN A N 1
ATOM 925 C CA . ASN A 1 113 ? 15.560 2.313 0.888 1.00 74.31 113 ASN A CA 1
ATOM 926 C C . ASN A 1 113 ? 15.055 1.604 -0.389 1.00 74.31 113 ASN A C 1
ATOM 928 O O . ASN A 1 113 ? 15.838 1.273 -1.279 1.00 74.31 113 ASN A O 1
ATOM 932 N N . LYS A 1 114 ? 13.735 1.387 -0.500 1.00 77.56 114 LYS A N 1
ATOM 933 C CA . LYS A 1 114 ? 13.066 0.821 -1.689 1.00 77.56 114 LYS A CA 1
ATOM 934 C C . LYS A 1 114 ? 12.193 1.877 -2.389 1.00 77.56 114 LYS A C 1
ATOM 936 O O . LYS A 1 114 ? 10.963 1.829 -2.301 1.00 77.56 114 LYS A O 1
ATOM 941 N N . PRO A 1 115 ? 12.793 2.866 -3.080 1.00 76.69 115 PRO A N 1
ATOM 942 C CA . PRO A 1 115 ? 12.050 4.005 -3.613 1.00 76.69 115 PRO A CA 1
ATOM 943 C C . PRO A 1 115 ? 11.133 3.639 -4.789 1.00 76.69 115 PRO A C 1
ATOM 945 O O . PRO A 1 115 ? 10.069 4.233 -4.925 1.00 76.69 115 PRO A O 1
ATOM 948 N N . PHE A 1 116 ? 11.492 2.646 -5.608 1.00 79.56 116 PHE A N 1
ATOM 949 C CA . PHE A 1 116 ? 10.678 2.220 -6.754 1.00 79.56 116 PHE A CA 1
ATOM 950 C C . PHE A 1 116 ? 9.349 1.589 -6.325 1.00 79.56 116 PHE A C 1
ATOM 952 O O . PHE A 1 116 ? 8.295 1.986 -6.827 1.00 79.56 116 PHE A O 1
ATOM 959 N N . ASP A 1 117 ? 9.393 0.698 -5.330 1.00 76.31 117 ASP A N 1
ATOM 960 C CA . ASP A 1 117 ? 8.198 0.081 -4.746 1.00 76.31 117 ASP A CA 1
ATOM 961 C C . ASP A 1 117 ? 7.294 1.150 -4.115 1.00 76.31 117 ASP A C 1
ATOM 963 O O . ASP A 1 117 ? 6.080 1.159 -4.326 1.00 76.31 117 ASP A O 1
ATOM 967 N N . ALA A 1 118 ? 7.887 2.123 -3.412 1.00 75.69 118 ALA A N 1
ATOM 968 C CA . ALA A 1 118 ? 7.153 3.249 -2.841 1.00 75.69 118 ALA A CA 1
ATOM 969 C C . ALA A 1 118 ? 6.477 4.123 -3.918 1.00 75.69 118 ALA A C 1
ATOM 971 O O . ALA A 1 118 ? 5.333 4.542 -3.736 1.00 75.69 118 ALA A O 1
ATOM 972 N N . ILE A 1 119 ? 7.138 4.383 -5.053 1.00 78.50 119 ILE A N 1
ATOM 973 C CA . ILE A 1 119 ? 6.585 5.174 -6.168 1.00 78.50 119 ILE A CA 1
ATOM 974 C C . ILE A 1 119 ? 5.389 4.464 -6.817 1.00 78.50 119 ILE A C 1
ATOM 976 O O . ILE A 1 119 ? 4.363 5.104 -7.071 1.00 78.50 119 ILE A O 1
ATOM 980 N N . GLU A 1 120 ? 5.477 3.153 -7.062 1.00 75.50 120 GLU A N 1
ATOM 981 C CA . GLU A 1 120 ? 4.357 2.385 -7.625 1.00 75.50 120 GLU A CA 1
ATOM 982 C C . GLU A 1 120 ? 3.139 2.416 -6.688 1.00 75.50 120 GLU A C 1
ATOM 984 O O . GLU A 1 120 ? 1.993 2.581 -7.122 1.00 75.50 120 GLU A O 1
ATOM 989 N N . LEU A 1 121 ? 3.393 2.349 -5.384 1.00 73.88 121 LEU A N 1
ATOM 990 C CA . LEU A 1 121 ? 2.378 2.374 -4.338 1.00 73.88 121 LEU A CA 1
ATOM 991 C C . LEU A 1 121 ? 1.735 3.770 -4.188 1.00 73.88 121 LEU A C 1
ATOM 993 O O . LEU A 1 121 ? 0.510 3.888 -4.062 1.00 73.88 121 LEU A O 1
ATOM 997 N N . TYR A 1 122 ? 2.513 4.851 -4.322 1.00 77.06 122 TYR A N 1
ATOM 998 C CA . TYR A 1 122 ? 1.985 6.222 -4.405 1.00 77.06 122 TYR A CA 1
ATOM 999 C C . TYR A 1 122 ? 1.121 6.448 -5.652 1.00 77.06 122 TYR A C 1
ATOM 1001 O O . TYR A 1 122 ? 0.078 7.102 -5.580 1.00 77.06 122 TYR A O 1
ATOM 1009 N N . LYS A 1 123 ? 1.496 5.850 -6.788 1.00 76.06 123 LYS A N 1
ATOM 1010 C CA . LYS A 1 123 ? 0.697 5.898 -8.019 1.00 76.06 123 LYS A CA 1
ATOM 1011 C C . LYS A 1 123 ? -0.631 5.151 -7.857 1.00 76.06 123 LYS A C 1
ATOM 1013 O O . LYS A 1 123 ? -1.668 5.665 -8.270 1.00 76.06 123 LYS A O 1
ATOM 1018 N N . LYS A 1 124 ? -0.627 3.975 -7.220 1.00 70.31 124 LYS A N 1
ATOM 1019 C CA . LYS A 1 124 ? -1.845 3.173 -6.981 1.00 70.31 124 LYS A CA 1
ATOM 1020 C C . LYS A 1 124 ? -2.775 3.766 -5.914 1.00 70.31 124 LYS A C 1
ATOM 1022 O O . LYS A 1 124 ? -3.983 3.569 -6.004 1.00 70.31 124 LYS A O 1
ATOM 1027 N N . SER A 1 125 ? -2.251 4.520 -4.946 1.00 66.19 125 SER A N 1
ATOM 1028 C CA . SER A 1 125 ? -3.057 5.223 -3.927 1.00 66.19 125 SER A CA 1
ATOM 1029 C C . SER A 1 125 ? -3.694 6.534 -4.421 1.00 66.19 125 SER A C 1
ATOM 1031 O O . SER A 1 125 ? -4.521 7.118 -3.719 1.00 66.19 125 SER A O 1
ATOM 1033 N N . GLY A 1 126 ? -3.357 6.986 -5.637 1.00 69.56 126 GLY A N 1
ATOM 1034 C CA . GLY A 1 126 ? -3.855 8.234 -6.227 1.00 69.56 126 GLY A CA 1
ATOM 1035 C C . GLY A 1 126 ? -3.091 9.489 -5.787 1.00 69.56 126 GLY A C 1
ATOM 1036 O O . GLY A 1 126 ? -3.502 10.600 -6.117 1.00 69.56 126 GLY A O 1
ATOM 1037 N N . ASN A 1 127 ? -1.969 9.330 -5.078 1.00 74.25 127 ASN A N 1
ATOM 1038 C CA . ASN A 1 127 ? -1.095 10.416 -4.631 1.00 74.25 127 ASN A CA 1
ATOM 1039 C C . ASN A 1 127 ? 0.006 10.693 -5.669 1.00 74.25 127 ASN A C 1
ATOM 1041 O O . ASN A 1 127 ? 1.199 10.499 -5.427 1.00 74.25 127 ASN A O 1
ATOM 1045 N N . TYR A 1 128 ? -0.402 11.178 -6.845 1.00 75.31 128 TYR A N 1
ATOM 1046 C CA . TYR A 1 128 ? 0.504 11.449 -7.972 1.00 75.31 128 TYR A CA 1
ATOM 1047 C C . TYR A 1 128 ? 1.565 12.514 -7.665 1.00 75.31 128 TYR A C 1
ATOM 1049 O O . TYR A 1 128 ? 2.660 12.465 -8.218 1.00 75.31 128 TYR A O 1
ATOM 1057 N N . LEU A 1 129 ? 1.260 13.455 -6.766 1.00 78.56 129 LEU A N 1
ATOM 1058 C CA . LEU A 1 129 ? 2.164 14.544 -6.395 1.00 78.56 129 LEU A CA 1
ATOM 1059 C C . LEU A 1 129 ? 3.380 14.023 -5.611 1.00 78.56 129 LEU A C 1
ATOM 1061 O O . LEU A 1 129 ? 4.514 14.384 -5.919 1.00 78.56 129 LEU A O 1
ATOM 1065 N N . GLU A 1 130 ? 3.156 13.122 -4.653 1.00 76.50 130 GLU A N 1
ATOM 1066 C CA . GLU A 1 130 ? 4.233 12.4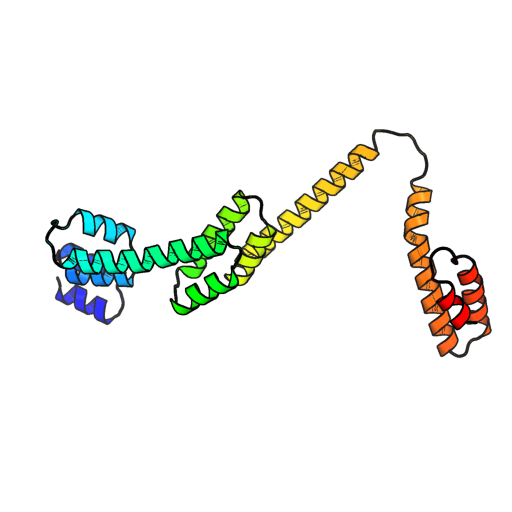91 -3.882 1.00 76.50 130 GLU A CA 1
ATOM 1067 C C . GLU A 1 130 ? 5.001 11.460 -4.724 1.00 76.50 130 GLU A C 1
ATOM 1069 O O . GLU A 1 130 ? 6.227 11.403 -4.648 1.00 76.50 130 GLU A O 1
ATOM 1074 N N . ALA A 1 131 ? 4.327 10.724 -5.619 1.00 79.44 131 ALA A N 1
ATOM 1075 C CA . ALA A 1 131 ? 5.005 9.876 -6.607 1.00 79.44 131 ALA A CA 1
ATOM 1076 C C . ALA A 1 131 ? 5.960 10.684 -7.505 1.00 79.44 131 ALA A C 1
ATOM 1078 O O . ALA A 1 131 ? 7.114 10.295 -7.683 1.00 79.44 131 ALA A O 1
ATOM 1079 N N . ALA A 1 132 ? 5.498 11.818 -8.044 1.00 81.62 132 ALA A N 1
ATOM 1080 C CA . ALA A 1 132 ? 6.289 12.665 -8.931 1.00 81.62 132 ALA A CA 1
ATOM 1081 C C . ALA A 1 132 ? 7.519 13.238 -8.218 1.00 81.62 132 ALA A C 1
ATOM 1083 O O . ALA A 1 132 ? 8.631 13.106 -8.729 1.00 81.62 132 ALA A O 1
ATOM 1084 N N . LYS A 1 133 ? 7.348 13.789 -7.009 1.00 84.56 133 LYS A N 1
ATOM 1085 C CA . LYS A 1 133 ? 8.467 14.280 -6.188 1.00 84.56 133 LYS A CA 1
ATOM 1086 C C . LYS A 1 133 ? 9.508 13.198 -5.921 1.00 84.56 133 LYS A C 1
ATOM 1088 O O . LYS A 1 133 ? 10.693 13.443 -6.116 1.00 84.56 133 LYS A O 1
ATOM 1093 N N . ASN A 1 134 ? 9.069 12.007 -5.516 1.00 81.12 134 ASN A N 1
ATOM 1094 C CA . ASN A 1 134 ? 9.981 10.913 -5.188 1.00 81.12 134 ASN A CA 1
ATOM 1095 C C . ASN A 1 134 ? 10.710 10.392 -6.435 1.00 81.12 134 ASN A C 1
ATOM 1097 O O . ASN A 1 134 ? 11.913 10.165 -6.373 1.00 81.12 134 ASN A O 1
ATOM 1101 N N . SER A 1 135 ? 10.028 10.291 -7.583 1.00 82.50 135 SER A N 1
ATOM 1102 C CA . SER A 1 135 ? 10.665 9.927 -8.860 1.00 82.50 135 SER A CA 1
ATOM 1103 C C . SER A 1 135 ? 11.695 10.961 -9.333 1.00 82.50 135 SER A C 1
ATOM 1105 O O . SER A 1 135 ? 12.763 10.604 -9.831 1.00 82.50 135 SER A O 1
ATOM 1107 N N . LEU A 1 136 ? 11.409 12.248 -9.122 1.00 83.94 136 LEU A N 1
ATOM 1108 C CA . LEU A 1 136 ? 12.325 13.339 -9.431 1.00 83.94 136 LEU A CA 1
ATOM 1109 C C . LEU A 1 136 ? 13.546 13.301 -8.506 1.00 83.94 136 LEU A C 1
ATOM 1111 O O . LEU A 1 136 ? 14.669 13.385 -8.988 1.00 83.94 136 LEU A O 1
ATOM 1115 N N . TRP A 1 137 ? 13.344 13.095 -7.201 1.00 83.75 137 TRP A N 1
ATOM 1116 C CA . TRP A 1 137 ? 14.436 12.934 -6.241 1.00 83.75 137 TRP A CA 1
ATOM 1117 C C . TRP A 1 137 ? 15.342 11.746 -6.592 1.00 83.75 137 TRP A C 1
ATOM 1119 O O . TRP A 1 137 ? 16.558 11.902 -6.571 1.00 83.75 137 TRP A O 1
ATOM 1129 N N . THR A 1 138 ? 14.780 10.598 -6.997 1.00 80.88 138 THR A N 1
ATOM 1130 C CA . THR A 1 138 ? 15.588 9.448 -7.447 1.00 80.88 138 THR A CA 1
ATOM 1131 C C . THR A 1 138 ? 16.366 9.720 -8.731 1.00 80.88 138 THR A C 1
ATOM 1133 O O . THR A 1 138 ? 17.470 9.215 -8.897 1.00 80.88 138 THR A O 1
ATOM 1136 N N . ALA A 1 139 ? 15.808 10.508 -9.653 1.00 81.25 139 ALA A N 1
ATOM 1137 C CA . ALA A 1 139 ? 16.498 10.870 -10.888 1.00 81.25 139 ALA A CA 1
ATOM 1138 C C . ALA A 1 139 ? 17.638 11.866 -10.625 1.00 81.25 139 ALA A C 1
ATOM 1140 O O . ALA A 1 139 ? 18.707 11.740 -11.214 1.00 81.25 139 ALA A O 1
ATOM 1141 N N . ILE A 1 140 ? 17.424 12.822 -9.715 1.00 81.88 140 ILE A N 1
ATOM 1142 C CA . ILE A 1 140 ? 18.448 13.785 -9.292 1.00 81.88 140 ILE A CA 1
ATOM 1143 C C . ILE A 1 140 ? 19.570 13.073 -8.537 1.00 81.88 140 ILE A C 1
ATOM 1145 O O . ILE A 1 140 ? 20.731 13.280 -8.861 1.00 81.88 140 ILE A O 1
ATOM 1149 N N . SER A 1 141 ? 19.256 12.181 -7.594 1.00 80.38 141 SER A N 1
ATOM 1150 C CA . SER A 1 141 ? 20.294 11.440 -6.869 1.00 80.38 141 SER A CA 1
ATOM 1151 C C . SER A 1 141 ? 21.090 10.501 -7.779 1.00 80.38 141 SER A C 1
ATOM 1153 O O . SER A 1 141 ? 22.299 10.370 -7.607 1.00 80.38 141 SER A O 1
ATOM 1155 N N . ALA A 1 142 ? 20.451 9.896 -8.787 1.00 77.38 142 ALA A N 1
ATOM 1156 C CA . ALA A 1 142 ? 21.153 9.143 -9.824 1.00 77.38 142 ALA A CA 1
ATOM 1157 C C . ALA A 1 142 ? 22.058 10.043 -10.686 1.00 77.38 142 ALA A C 1
ATOM 1159 O O . ALA A 1 142 ? 23.165 9.637 -11.029 1.00 77.38 142 ALA A O 1
ATOM 1160 N N . PHE A 1 143 ? 21.619 11.261 -11.017 1.00 81.06 143 PHE A N 1
ATOM 1161 C CA . PHE A 1 143 ? 22.434 12.239 -11.741 1.00 81.06 143 PHE A CA 1
ATOM 1162 C C . PHE A 1 143 ? 23.649 12.698 -10.924 1.00 81.06 143 PHE A C 1
ATOM 1164 O O . PHE A 1 143 ? 24.761 12.689 -11.446 1.00 81.06 143 PHE A O 1
ATOM 1171 N N . ASP A 1 144 ? 23.464 13.024 -9.645 1.00 80.25 144 ASP A N 1
ATOM 1172 C CA . ASP A 1 144 ? 24.553 13.412 -8.742 1.00 80.25 144 ASP A CA 1
ATOM 1173 C C . ASP A 1 144 ? 25.547 12.259 -8.536 1.00 80.25 144 ASP A C 1
ATOM 1175 O O . ASP A 1 144 ? 26.758 12.475 -8.540 1.00 80.25 144 ASP A O 1
ATOM 1179 N N . ALA A 1 145 ? 25.061 11.016 -8.430 1.00 79.38 145 ALA A N 1
ATOM 1180 C CA . ALA A 1 145 ? 25.916 9.831 -8.360 1.00 79.38 145 ALA A CA 1
ATOM 1181 C C . ALA A 1 145 ? 26.746 9.631 -9.644 1.00 79.38 145 ALA A C 1
ATOM 1183 O O . ALA A 1 145 ? 27.926 9.290 -9.568 1.00 79.38 145 ALA A O 1
ATOM 1184 N N . LEU A 1 146 ? 26.154 9.881 -10.818 1.00 74.69 146 LEU A N 1
ATOM 1185 C CA . LEU A 1 146 ? 26.864 9.845 -12.102 1.00 74.69 146 LEU A CA 1
ATOM 1186 C C . LEU A 1 146 ? 27.882 10.988 -12.231 1.00 74.69 146 LEU A C 1
ATOM 1188 O O . LEU A 1 146 ? 28.982 10.762 -12.729 1.00 74.69 146 LEU A O 1
ATOM 1192 N N . GLN A 1 147 ? 27.553 12.196 -11.765 1.00 76.25 147 GLN A N 1
ATOM 1193 C CA . GLN A 1 147 ? 28.507 13.308 -11.723 1.00 76.25 147 GLN A CA 1
ATOM 1194 C C . GLN A 1 147 ? 29.676 13.031 -10.778 1.00 76.25 147 GLN A C 1
ATOM 1196 O O . GLN A 1 147 ? 30.812 13.326 -11.140 1.00 76.25 147 GLN A O 1
ATOM 1201 N N . GLY A 1 148 ? 29.425 12.432 -9.611 1.00 73.06 148 GLY A N 1
ATOM 1202 C CA . GLY A 1 148 ? 30.479 12.019 -8.684 1.00 73.06 148 GLY A CA 1
ATOM 1203 C C . GLY A 1 148 ? 31.481 11.069 -9.344 1.00 73.06 148 GLY A C 1
ATOM 1204 O O . GLY A 1 148 ? 32.686 11.307 -9.281 1.00 73.06 148 GLY A O 1
ATOM 1205 N N . LEU A 1 149 ? 30.977 10.071 -10.079 1.00 66.75 149 LEU A N 1
ATOM 1206 C CA . LEU A 1 149 ? 31.804 9.117 -10.823 1.00 66.75 149 LEU A CA 1
ATOM 1207 C C . LEU A 1 149 ? 32.632 9.796 -11.932 1.00 66.75 149 LEU A C 1
ATOM 1209 O O . LEU A 1 149 ? 33.813 9.506 -12.087 1.00 66.75 149 LEU A O 1
ATOM 1213 N N . LEU A 1 150 ? 32.040 10.755 -12.655 1.00 64.75 150 LEU A N 1
ATOM 1214 C CA . LEU A 1 150 ? 32.741 11.547 -13.675 1.00 64.75 150 LEU A CA 1
ATOM 1215 C C . LEU A 1 150 ? 33.850 12.421 -13.070 1.00 64.75 150 LEU A C 1
ATOM 1217 O O . LEU A 1 150 ? 34.908 12.574 -13.675 1.00 64.75 150 LEU A O 1
ATOM 1221 N N . THR A 1 151 ? 33.638 12.983 -11.874 1.00 60.25 151 THR A N 1
ATOM 1222 C CA . THR A 1 151 ? 34.635 13.855 -11.232 1.00 60.25 151 THR A CA 1
ATOM 1223 C C . THR A 1 151 ? 35.860 13.104 -10.704 1.00 60.25 151 THR A C 1
ATOM 1225 O O . THR A 1 151 ? 36.962 13.662 -10.733 1.00 60.25 151 THR A O 1
ATOM 1228 N N . GLU A 1 152 ? 35.705 11.841 -10.287 1.00 56.25 152 GLU A N 1
ATOM 1229 C CA . GLU A 1 152 ? 36.811 10.993 -9.814 1.00 56.25 152 GLU A CA 1
ATOM 1230 C C . GLU A 1 152 ? 37.765 10.576 -10.947 1.00 56.25 152 GLU A C 1
ATOM 1232 O O . GLU A 1 152 ? 38.971 10.474 -10.720 1.00 56.25 152 GLU A O 1
ATOM 1237 N N . GLU A 1 153 ? 37.281 10.451 -12.186 1.00 48.81 153 GLU A N 1
ATOM 1238 C CA . GLU A 1 153 ? 38.135 10.157 -13.349 1.00 48.81 153 GLU A CA 1
ATOM 1239 C C . GLU A 1 153 ? 38.923 11.392 -13.843 1.00 48.81 153 GLU A C 1
ATOM 1241 O O . GLU A 1 153 ? 40.016 11.259 -14.397 1.00 48.81 153 GLU A O 1
ATOM 1246 N N . THR A 1 154 ? 38.450 12.614 -13.570 1.00 49.88 154 THR A N 1
ATOM 1247 C CA . THR A 1 154 ? 39.089 13.861 -14.051 1.00 49.88 154 THR A CA 1
ATOM 1248 C C . THR A 1 154 ? 40.272 14.387 -13.234 1.00 49.88 154 THR A C 1
ATOM 1250 O O . THR A 1 154 ? 40.981 15.271 -13.715 1.00 49.88 154 THR A O 1
ATOM 1253 N N . THR A 1 155 ? 40.541 13.888 -12.023 1.00 48.09 155 THR A N 1
ATOM 1254 C CA . THR A 1 155 ? 41.677 14.392 -11.208 1.00 48.09 155 THR A CA 1
ATOM 1255 C C . THR A 1 155 ? 42.928 13.515 -11.276 1.00 48.09 155 THR A C 1
ATOM 1257 O O . THR A 1 155 ? 43.943 13.826 -10.650 1.00 48.09 155 THR A O 1
ATOM 1260 N N . GLY A 1 156 ? 42.883 12.449 -12.082 1.00 49.25 156 GLY A N 1
ATOM 1261 C CA . GLY A 1 156 ? 43.865 11.372 -12.058 1.00 49.25 156 GLY A CA 1
ATOM 1262 C C . GLY A 1 156 ? 44.585 11.044 -13.363 1.00 49.25 156 GLY A C 1
ATOM 1263 O O . GLY A 1 156 ? 45.307 10.062 -13.355 1.00 49.25 156 GLY A O 1
ATOM 1264 N N . SER A 1 157 ? 44.459 11.782 -14.472 1.00 39.38 157 SER A N 1
ATOM 1265 C CA . SER A 1 157 ? 45.466 11.702 -15.549 1.00 39.38 157 SER A CA 1
ATOM 1266 C C . SER A 1 157 ? 45.347 12.837 -16.561 1.00 39.38 157 SER A C 1
ATOM 1268 O O . SER A 1 157 ? 44.264 13.258 -16.952 1.00 39.38 157 SER A O 1
ATOM 1270 N N . ALA A 1 158 ? 46.505 13.338 -16.975 1.00 44.28 158 ALA A N 1
ATOM 1271 C CA . ALA A 1 158 ? 46.666 14.349 -17.996 1.00 44.28 158 ALA A CA 1
ATOM 1272 C C . ALA A 1 158 ? 46.134 13.898 -19.373 1.00 44.28 158 ALA A C 1
ATOM 1274 O O . ALA A 1 158 ? 46.607 12.915 -19.930 1.00 44.28 158 ALA A O 1
ATOM 1275 N N . GLY A 1 159 ? 45.249 14.702 -19.967 1.00 51.94 159 GLY A N 1
ATOM 1276 C CA . GLY A 1 159 ? 45.402 15.195 -21.342 1.00 51.94 159 GLY A CA 1
ATOM 1277 C C . GLY A 1 159 ? 45.478 14.207 -22.511 1.00 51.94 159 GLY A C 1
ATOM 1278 O O . GLY A 1 159 ? 46.032 14.588 -23.542 1.00 51.94 159 GLY A O 1
ATOM 1279 N N . VAL A 1 160 ? 44.936 12.991 -22.421 1.00 51.41 160 VAL A N 1
ATOM 1280 C CA . VAL A 1 160 ? 44.885 12.074 -23.572 1.00 51.41 160 VAL A CA 1
ATOM 1281 C C . VAL A 1 160 ? 43.475 11.487 -23.732 1.00 51.41 160 VAL A C 1
ATOM 1283 O O . VAL A 1 160 ? 43.029 10.698 -22.910 1.00 51.41 160 VAL A O 1
ATOM 1286 N N . SER A 1 161 ? 42.816 11.880 -24.836 1.00 50.31 161 SER A N 1
ATOM 1287 C CA . SER A 1 161 ? 41.698 11.191 -25.516 1.00 50.31 161 SER A CA 1
ATOM 1288 C C . SER A 1 161 ? 40.226 11.549 -25.229 1.00 50.31 161 SER A C 1
ATOM 1290 O O . SER A 1 161 ? 39.356 10.801 -25.673 1.00 50.31 161 SER A O 1
ATOM 1292 N N . ASP A 1 162 ? 39.886 12.717 -24.671 1.00 51.19 162 ASP A N 1
ATOM 1293 C CA . ASP A 1 162 ? 38.475 13.181 -24.676 1.00 51.19 162 ASP A CA 1
ATOM 1294 C C . ASP A 1 162 ? 37.909 13.337 -26.100 1.00 51.19 162 ASP A C 1
ATOM 1296 O O . ASP A 1 162 ? 36.746 13.034 -26.365 1.00 51.19 162 ASP A O 1
ATOM 1300 N N . THR A 1 163 ? 38.749 13.726 -27.063 1.00 56.59 163 THR A N 1
ATOM 1301 C CA . THR A 1 163 ? 38.360 13.809 -28.477 1.00 56.59 163 THR A CA 1
ATOM 1302 C C . THR A 1 163 ? 38.119 12.436 -29.107 1.00 56.59 163 THR A C 1
ATOM 1304 O O . THR A 1 163 ? 37.218 12.304 -29.923 1.00 56.59 163 THR A O 1
ATOM 1307 N N . GLN A 1 164 ? 38.847 11.391 -28.695 1.00 56.16 164 GLN A N 1
ATOM 1308 C CA . GLN A 1 164 ? 38.670 10.034 -29.231 1.00 56.16 164 GLN A CA 1
ATOM 1309 C C . GLN A 1 164 ? 37.468 9.302 -28.620 1.00 56.16 164 GLN A C 1
ATOM 1311 O O . GLN A 1 164 ? 36.822 8.509 -29.305 1.00 56.16 164 GLN A O 1
ATOM 1316 N N . LEU A 1 165 ? 37.143 9.555 -27.347 1.00 55.38 165 LEU A N 1
ATOM 1317 C CA . LEU A 1 165 ? 35.926 9.021 -26.728 1.00 55.38 165 LEU A CA 1
ATOM 1318 C C . LEU A 1 165 ? 34.675 9.672 -27.316 1.00 55.38 165 LEU A C 1
ATOM 1320 O O . LEU A 1 165 ? 33.737 8.957 -27.665 1.00 55.38 165 LEU A O 1
ATOM 1324 N N . LEU A 1 166 ? 34.685 10.997 -27.503 1.00 55.81 166 LEU A N 1
ATOM 1325 C CA . LEU A 1 166 ? 33.616 11.694 -28.221 1.00 55.81 166 LEU A CA 1
ATOM 1326 C C . LEU A 1 166 ? 33.499 11.171 -29.660 1.00 55.81 166 LEU A C 1
ATOM 1328 O O . LEU A 1 166 ? 32.389 10.819 -30.059 1.00 55.81 166 LEU A O 1
ATOM 1332 N N . ASP A 1 167 ? 34.619 10.996 -30.376 1.00 57.00 167 ASP A N 1
ATOM 1333 C CA . ASP A 1 167 ? 34.661 10.386 -31.717 1.00 57.00 167 ASP A CA 1
ATOM 1334 C C . ASP A 1 167 ? 34.014 9.007 -31.801 1.00 57.00 167 ASP A C 1
ATOM 1336 O O . ASP A 1 167 ? 33.298 8.710 -32.759 1.00 57.00 167 ASP A O 1
ATOM 1340 N N . ASN A 1 168 ? 34.147 8.195 -30.759 1.00 61.00 168 ASN A N 1
ATOM 1341 C CA . ASN A 1 168 ? 33.535 6.872 -30.714 1.00 61.00 168 ASN A CA 1
ATOM 1342 C C . ASN A 1 168 ? 32.023 6.890 -30.433 1.00 61.00 168 ASN A C 1
ATOM 1344 O O . ASN A 1 168 ? 31.334 5.940 -30.808 1.00 61.00 168 ASN A O 1
ATOM 1348 N N . VAL A 1 169 ? 31.479 7.947 -29.818 1.00 63.75 169 VAL A N 1
ATOM 1349 C CA . VAL A 1 169 ? 30.039 8.047 -29.507 1.00 63.75 169 VAL A CA 1
ATOM 1350 C C . VAL A 1 169 ? 29.227 8.548 -30.705 1.00 63.75 169 VAL A C 1
ATOM 1352 O O . VAL A 1 169 ? 28.093 8.102 -30.896 1.00 63.75 169 VAL A O 1
ATOM 1355 N N . TRP A 1 170 ? 29.777 9.438 -31.541 1.00 72.88 170 TRP A N 1
ATOM 1356 C CA . TRP A 1 170 ? 29.049 9.960 -32.710 1.00 72.88 170 TRP A CA 1
ATOM 1357 C C . TRP A 1 170 ? 29.206 9.109 -33.973 1.00 72.88 170 TRP A C 1
ATOM 1359 O O . TRP A 1 170 ? 28.304 9.122 -34.813 1.00 72.88 170 TRP A O 1
ATOM 1369 N N . ARG A 1 171 ? 30.260 8.289 -34.078 1.00 74.50 171 ARG A N 1
ATOM 1370 C CA . ARG A 1 171 ? 30.489 7.378 -35.218 1.00 74.50 171 ARG A CA 1
ATOM 1371 C C . ARG A 1 171 ? 29.297 6.452 -35.519 1.00 74.50 171 ARG A C 1
ATOM 1373 O O . ARG A 1 171 ? 28.933 6.322 -36.689 1.00 74.50 171 ARG A O 1
ATOM 1380 N N . PRO A 1 172 ? 28.626 5.832 -34.521 1.00 75.75 172 PRO A N 1
ATOM 1381 C CA . PRO A 1 172 ? 27.434 5.027 -34.779 1.00 75.75 172 PRO A CA 1
ATOM 1382 C C . PRO A 1 172 ? 26.237 5.862 -35.238 1.00 75.75 172 PRO A C 1
ATOM 1384 O O . PRO A 1 172 ? 25.515 5.450 -36.144 1.00 75.75 172 PRO A O 1
ATOM 1387 N N . ALA A 1 173 ? 26.030 7.044 -34.651 1.00 78.19 173 ALA A N 1
ATOM 1388 C CA . ALA A 1 173 ? 24.934 7.938 -35.024 1.00 78.19 173 ALA A CA 1
ATOM 1389 C C . ALA A 1 173 ? 25.082 8.446 -36.469 1.00 78.19 173 ALA A C 1
ATOM 1391 O O . ALA A 1 173 ? 24.106 8.488 -37.222 1.00 78.19 173 ALA A O 1
ATOM 1392 N N . GLU A 1 174 ? 26.310 8.762 -36.875 1.00 78.19 174 GLU A N 1
ATOM 1393 C CA . GLU A 1 174 ? 26.657 9.139 -38.241 1.00 78.19 174 GLU A CA 1
ATOM 1394 C C . GLU A 1 174 ? 26.431 7.981 -39.231 1.00 78.19 174 GLU A C 1
ATOM 1396 O O . GLU A 1 174 ? 25.807 8.174 -40.279 1.00 78.19 174 GLU A O 1
ATOM 1401 N N . ALA A 1 175 ? 26.824 6.754 -38.872 1.00 78.38 175 ALA A N 1
ATOM 1402 C CA . ALA A 1 175 ? 26.583 5.569 -39.697 1.00 78.38 175 ALA A CA 1
ATOM 1403 C C . ALA A 1 175 ? 25.078 5.330 -39.948 1.00 78.38 175 ALA A C 1
ATOM 1405 O O . ALA A 1 175 ? 24.653 5.121 -41.090 1.00 78.38 175 ALA A O 1
ATOM 1406 N N . TYR A 1 176 ? 24.240 5.421 -38.906 1.00 77.88 176 TYR A N 1
ATOM 1407 C CA . TYR A 1 176 ? 22.781 5.304 -39.051 1.00 77.88 176 TYR A CA 1
ATOM 1408 C C . TYR A 1 176 ? 22.176 6.450 -39.871 1.00 77.88 176 TYR A C 1
ATOM 1410 O O . TYR A 1 176 ? 21.247 6.225 -40.654 1.00 77.88 176 TYR A O 1
ATOM 1418 N N . HIS A 1 177 ? 22.705 7.667 -39.735 1.00 82.00 177 HIS A N 1
ATOM 1419 C CA . HIS A 1 177 ? 22.274 8.814 -40.530 1.00 82.00 177 HIS A CA 1
ATOM 1420 C C . HIS A 1 177 ? 22.482 8.567 -42.030 1.00 82.00 177 HIS A C 1
ATOM 1422 O O . HIS A 1 177 ? 21.532 8.684 -42.813 1.00 82.00 177 HIS A O 1
ATOM 1428 N N . PHE A 1 178 ? 23.689 8.156 -42.429 1.00 78.31 178 PHE A N 1
ATOM 1429 C CA . PHE A 1 178 ? 23.995 7.858 -43.829 1.00 78.31 178 PHE A CA 1
ATOM 1430 C C . PHE A 1 178 ? 23.195 6.667 -44.370 1.00 78.31 178 PHE A C 1
ATOM 1432 O O . PHE A 1 178 ? 22.761 6.701 -45.522 1.00 78.31 178 PHE A O 1
ATOM 1439 N N . TYR A 1 179 ? 22.904 5.662 -43.540 1.00 78.69 179 TYR A N 1
ATOM 1440 C CA . TYR A 1 179 ? 22.060 4.524 -43.917 1.00 78.69 179 TYR A CA 1
ATOM 1441 C C . TYR A 1 179 ? 20.627 4.951 -44.269 1.00 78.69 179 TYR A C 1
ATOM 1443 O O . TYR A 1 179 ? 20.103 4.606 -45.333 1.00 78.69 179 TYR A O 1
ATOM 1451 N N . ILE A 1 180 ? 19.994 5.764 -43.419 1.00 80.69 180 ILE A N 1
ATOM 1452 C CA . ILE A 1 180 ? 18.637 6.279 -43.667 1.00 80.69 180 ILE A CA 1
ATOM 1453 C C . ILE A 1 180 ? 18.625 7.208 -44.890 1.00 80.69 180 ILE A C 1
ATOM 1455 O O . ILE A 1 180 ? 17.676 7.184 -45.681 1.00 80.69 180 ILE A O 1
ATOM 1459 N N . LEU A 1 181 ? 19.676 8.015 -45.070 1.00 82.06 181 LEU A N 1
ATOM 1460 C CA . LEU A 1 181 ? 19.832 8.890 -46.231 1.00 82.06 181 LEU A CA 1
ATOM 1461 C C . LEU A 1 181 ? 19.912 8.080 -47.535 1.00 82.06 181 LEU A C 1
ATOM 1463 O O . LEU A 1 181 ? 19.191 8.394 -48.484 1.00 82.06 181 LEU A O 1
ATOM 1467 N N . ALA A 1 182 ? 20.707 7.007 -47.561 1.00 77.75 182 ALA A N 1
ATOM 1468 C CA . ALA A 1 182 ? 20.834 6.117 -48.714 1.00 77.75 182 ALA A CA 1
ATOM 1469 C C . ALA A 1 182 ? 19.493 5.448 -49.064 1.00 77.75 182 ALA A C 1
ATOM 1471 O O . ALA A 1 182 ? 19.065 5.488 -50.218 1.00 77.75 182 ALA A O 1
ATOM 1472 N N . GLN A 1 183 ? 18.754 4.942 -48.067 1.00 75.75 183 GLN A N 1
ATOM 1473 C CA . GLN A 1 183 ? 17.414 4.378 -48.288 1.00 75.75 183 GLN A CA 1
ATOM 1474 C C . GLN A 1 183 ? 16.420 5.400 -48.858 1.00 75.75 183 GLN A C 1
ATOM 1476 O O . GLN A 1 183 ? 15.593 5.063 -49.709 1.00 75.75 183 GLN A O 1
ATOM 1481 N N . ARG A 1 184 ? 16.475 6.657 -48.403 1.00 80.81 184 ARG A N 1
ATOM 1482 C CA . ARG A 1 184 ? 15.627 7.734 -48.939 1.00 80.81 184 ARG A CA 1
ATOM 1483 C C . ARG A 1 184 ? 15.993 8.080 -50.377 1.00 80.81 184 ARG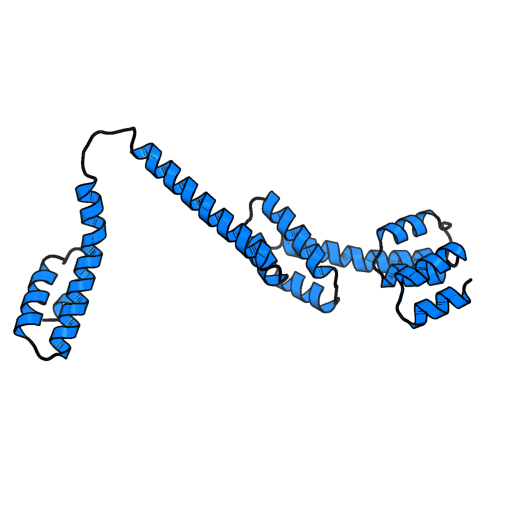 A C 1
ATOM 1485 O O . ARG A 1 184 ? 15.096 8.256 -51.194 1.00 80.81 184 ARG A O 1
ATOM 1492 N N . GLN A 1 185 ? 17.281 8.153 -50.695 1.00 79.56 185 GLN A N 1
ATOM 1493 C CA . GLN A 1 185 ? 17.756 8.438 -52.051 1.00 79.56 185 GLN A CA 1
ATOM 1494 C C . GLN A 1 185 ? 17.421 7.307 -53.030 1.00 79.56 185 GLN A C 1
ATOM 1496 O O . GLN A 1 185 ? 17.040 7.591 -54.167 1.00 79.56 185 GLN A O 1
ATOM 1501 N N . PHE A 1 186 ? 17.469 6.053 -52.569 1.00 72.31 186 PHE A N 1
ATOM 1502 C CA . PHE A 1 186 ? 17.030 4.886 -53.334 1.00 72.31 186 PHE A CA 1
ATOM 1503 C C . PHE A 1 186 ? 15.531 4.955 -53.648 1.00 72.31 186 PHE A C 1
ATOM 1505 O O . PHE A 1 186 ? 15.126 4.861 -54.804 1.00 72.31 186 PHE A O 1
ATOM 1512 N N . LYS A 1 187 ? 14.700 5.240 -52.636 1.00 77.12 187 LYS A N 1
ATOM 1513 C CA . LYS A 1 187 ? 13.254 5.461 -52.826 1.00 77.12 187 LYS A CA 1
ATOM 1514 C C . LYS A 1 187 ? 12.947 6.659 -53.730 1.00 77.12 187 LYS A C 1
ATOM 1516 O O . LYS A 1 187 ? 11.930 6.659 -54.412 1.00 77.12 187 LYS A O 1
ATOM 1521 N N . ALA A 1 188 ? 13.821 7.663 -53.750 1.00 81.06 188 ALA A N 1
ATOM 1522 C CA . ALA A 1 188 ? 13.712 8.843 -54.604 1.00 81.06 188 ALA A CA 1
ATOM 1523 C C . ALA A 1 188 ? 14.290 8.645 -56.023 1.00 81.06 188 ALA A C 1
ATOM 1525 O O . ALA A 1 188 ? 14.420 9.627 -56.750 1.00 81.06 188 ALA A O 1
ATOM 1526 N N . ASN A 1 189 ? 14.646 7.413 -56.412 1.00 77.38 189 ASN A N 1
ATOM 1527 C CA . ASN A 1 189 ? 15.168 7.037 -57.732 1.00 77.38 189 ASN A CA 1
ATOM 1528 C C . ASN A 1 189 ? 16.415 7.834 -58.179 1.00 77.38 189 ASN A C 1
ATOM 1530 O O . ASN A 1 189 ? 16.580 8.142 -59.357 1.00 77.38 189 ASN A O 1
ATOM 1534 N N . ASN A 1 190 ? 17.292 8.191 -57.230 1.00 80.56 190 ASN A N 1
ATOM 1535 C CA . ASN A 1 190 ? 18.546 8.911 -57.485 1.00 80.56 190 ASN A CA 1
ATOM 1536 C C . ASN A 1 190 ? 19.764 8.001 -57.215 1.00 80.56 190 ASN A C 1
ATOM 1538 O O . ASN A 1 190 ? 20.385 8.115 -56.150 1.00 80.56 190 ASN A O 1
ATOM 1542 N N . PRO A 1 191 ? 20.129 7.108 -58.155 1.00 73.25 191 PRO A N 1
ATOM 1543 C CA . PRO A 1 191 ? 21.119 6.056 -57.917 1.00 73.25 191 PRO A CA 1
ATOM 1544 C C . PRO A 1 191 ? 22.535 6.597 -57.684 1.00 73.25 191 PRO A C 1
ATOM 1546 O O . PRO A 1 191 ? 23.254 6.070 -56.844 1.00 73.25 191 PRO A O 1
ATOM 1549 N N . GLU A 1 192 ? 22.931 7.692 -58.342 1.00 76.69 192 GLU A N 1
ATOM 1550 C CA . GLU A 1 192 ? 24.280 8.262 -58.189 1.00 76.69 192 GLU A CA 1
ATOM 1551 C C . GLU A 1 192 ? 24.566 8.755 -56.765 1.00 76.69 192 GLU A C 1
ATOM 1553 O O . GLU A 1 192 ? 25.668 8.585 -56.244 1.00 76.69 192 GLU A O 1
ATOM 1558 N N . ARG A 1 193 ? 23.567 9.371 -56.119 1.00 74.56 193 ARG A N 1
ATOM 1559 C CA . ARG A 1 193 ? 23.696 9.856 -54.739 1.00 74.56 193 ARG A CA 1
ATOM 1560 C C . ARG A 1 193 ? 23.660 8.695 -53.753 1.00 74.56 193 ARG A C 1
ATOM 1562 O O . ARG A 1 193 ? 24.509 8.647 -52.868 1.00 74.56 193 ARG A O 1
ATOM 1569 N N . ALA A 1 194 ? 22.757 7.739 -53.983 1.00 72.31 194 ALA A N 1
ATOM 1570 C CA . ALA A 1 194 ? 22.655 6.533 -53.171 1.00 72.31 194 ALA A CA 1
ATOM 1571 C C . ALA A 1 194 ? 23.963 5.729 -53.189 1.00 72.31 194 ALA A C 1
ATOM 1573 O O . ALA A 1 194 ? 24.403 5.267 -52.143 1.00 72.31 194 ALA A O 1
ATOM 1574 N N . LEU A 1 195 ? 24.632 5.640 -54.342 1.00 72.25 195 LEU A N 1
ATOM 1575 C CA . LEU A 1 195 ? 25.912 4.948 -54.487 1.00 72.25 195 LEU A CA 1
ATOM 1576 C C . LEU A 1 195 ? 27.037 5.674 -53.739 1.00 72.25 195 LEU A C 1
ATOM 1578 O O . LEU A 1 195 ? 27.818 5.030 -53.047 1.00 72.25 195 LEU A O 1
ATOM 1582 N N . ARG A 1 196 ? 27.090 7.012 -53.783 1.00 77.19 196 ARG A N 1
ATOM 1583 C CA . ARG A 1 196 ? 28.061 7.789 -52.987 1.00 77.19 196 ARG A CA 1
ATOM 1584 C C . ARG A 1 196 ? 27.855 7.601 -51.484 1.00 77.19 196 ARG A C 1
ATOM 1586 O O . ARG A 1 196 ? 28.828 7.374 -50.776 1.00 77.19 196 ARG A O 1
ATOM 1593 N N . SER A 1 197 ? 26.610 7.639 -51.014 1.00 73.00 197 SER A N 1
ATOM 1594 C CA . SER A 1 197 ? 26.283 7.357 -49.610 1.00 73.00 197 SER A CA 1
ATOM 1595 C C . SER A 1 197 ? 26.519 5.886 -49.237 1.00 73.00 197 SER A C 1
ATOM 1597 O O . SER A 1 197 ? 26.923 5.587 -48.119 1.00 73.00 197 SER A O 1
ATOM 1599 N N . GLY A 1 198 ? 26.332 4.959 -50.178 1.00 70.44 198 GLY A N 1
ATOM 1600 C CA . GLY A 1 198 ? 26.681 3.546 -50.030 1.00 70.44 198 GLY A CA 1
ATOM 1601 C C . GLY A 1 198 ? 28.187 3.321 -49.895 1.00 70.44 198 GLY A C 1
ATOM 1602 O O . GLY A 1 198 ? 28.613 2.549 -49.042 1.00 70.44 198 GLY A O 1
ATOM 1603 N N . LEU A 1 199 ? 29.004 4.039 -50.672 1.00 72.69 199 LEU A N 1
ATOM 1604 C CA . LEU A 1 199 ? 30.465 3.995 -50.573 1.00 72.69 199 LEU A CA 1
ATOM 1605 C C . LEU A 1 199 ? 30.950 4.508 -49.218 1.00 72.69 199 LEU A C 1
ATOM 1607 O O . LEU A 1 199 ? 31.749 3.825 -48.583 1.00 72.69 199 LEU A O 1
ATOM 1611 N N . THR A 1 200 ? 30.417 5.630 -48.725 1.00 76.75 200 THR A N 1
ATOM 1612 C CA . THR A 1 200 ? 30.759 6.120 -47.379 1.00 76.75 200 THR A CA 1
ATOM 1613 C C . THR A 1 200 ? 30.348 5.118 -46.299 1.00 76.75 200 THR A C 1
ATOM 1615 O O . THR A 1 200 ? 31.083 4.912 -45.345 1.00 76.75 200 THR A O 1
ATOM 1618 N N . LEU A 1 201 ? 29.236 4.390 -46.473 1.00 71.50 201 LEU A N 1
ATOM 1619 C CA . LEU A 1 201 ? 28.827 3.323 -45.546 1.00 71.50 201 LEU A CA 1
ATOM 1620 C C . LEU A 1 201 ? 29.796 2.129 -45.514 1.00 71.50 201 LEU A C 1
ATOM 1622 O O . LEU A 1 201 ? 29.849 1.424 -44.506 1.00 71.50 201 LEU A O 1
ATOM 1626 N N . THR A 1 202 ? 30.605 1.909 -46.559 1.00 69.06 202 THR A N 1
ATOM 1627 C CA . THR A 1 202 ? 31.640 0.858 -46.542 1.00 69.06 202 THR A CA 1
ATOM 1628 C C . THR A 1 202 ? 32.791 1.149 -45.578 1.00 69.06 202 THR A C 1
ATOM 1630 O O . THR A 1 202 ? 33.515 0.219 -45.218 1.00 69.06 202 THR A O 1
ATOM 1633 N N . GLU A 1 203 ? 32.933 2.394 -45.124 1.00 72.56 203 GLU A N 1
ATOM 1634 C CA . GLU A 1 203 ? 33.917 2.809 -44.118 1.00 72.56 203 GLU A CA 1
ATOM 1635 C C . GLU A 1 203 ? 33.428 2.526 -42.679 1.00 72.56 203 GLU A C 1
ATOM 1637 O O . GLU A 1 203 ? 34.234 2.493 -41.752 1.00 72.56 203 GLU A O 1
ATOM 1642 N N . TYR A 1 204 ? 32.132 2.221 -42.491 1.00 71.06 204 TYR A N 1
ATOM 1643 C CA . TYR A 1 204 ? 31.494 1.931 -41.192 1.00 71.06 204 TYR A CA 1
ATOM 1644 C C . TYR A 1 204 ? 31.152 0.440 -40.992 1.00 71.06 204 TYR A C 1
ATOM 1646 O O . TYR A 1 204 ? 30.238 0.090 -40.236 1.00 71.06 204 TYR A O 1
ATOM 1654 N N . LYS A 1 205 ? 31.898 -0.459 -41.650 1.00 62.38 205 LYS A N 1
ATOM 1655 C CA . LYS A 1 205 ? 31.741 -1.928 -41.548 1.00 62.38 205 LYS A CA 1
ATOM 1656 C C . LYS A 1 205 ? 31.862 -2.474 -40.123 1.00 62.38 205 LYS A C 1
ATOM 1658 O O . LYS A 1 205 ? 31.355 -3.557 -39.852 1.00 62.38 205 LYS A O 1
ATOM 1663 N N . ASP A 1 206 ? 32.506 -1.723 -39.235 1.00 66.12 206 ASP A N 1
ATOM 1664 C CA . ASP A 1 206 ? 32.737 -2.118 -37.844 1.00 66.12 206 ASP A CA 1
ATOM 1665 C C . ASP A 1 206 ? 31.476 -1.982 -36.971 1.00 66.12 206 ASP A C 1
ATOM 1667 O O . ASP A 1 206 ? 31.390 -2.599 -35.913 1.00 66.12 206 ASP A O 1
ATOM 1671 N N . ILE A 1 207 ? 30.499 -1.166 -37.394 1.00 65.50 207 ILE A N 1
ATOM 1672 C CA . ILE A 1 207 ? 29.336 -0.777 -36.574 1.00 65.50 207 ILE A CA 1
ATOM 1673 C C . ILE A 1 207 ? 28.030 -1.358 -37.123 1.00 65.50 207 ILE A C 1
ATOM 1675 O O . ILE A 1 207 ? 27.143 -1.735 -36.356 1.00 65.50 207 ILE A O 1
ATOM 1679 N N . LEU A 1 208 ? 27.885 -1.427 -38.448 1.00 61.12 208 LEU A N 1
ATOM 1680 C CA . LEU A 1 208 ? 26.665 -1.913 -39.089 1.00 61.12 208 LEU A CA 1
ATOM 1681 C C . LEU A 1 208 ? 26.838 -3.368 -39.548 1.00 61.12 208 LEU A C 1
ATOM 1683 O O . LEU A 1 208 ? 27.835 -3.689 -40.198 1.00 61.12 208 LEU A O 1
ATOM 1687 N N . PRO A 1 209 ? 25.865 -4.262 -39.274 1.00 58.88 209 PRO A N 1
ATOM 1688 C CA . PRO A 1 209 ? 25.963 -5.652 -39.685 1.00 58.88 209 PRO A CA 1
ATOM 1689 C C . PRO A 1 209 ? 26.060 -5.741 -41.208 1.00 58.88 209 PRO A C 1
ATOM 1691 O O . PRO A 1 209 ? 25.193 -5.244 -41.933 1.00 58.88 209 PRO A O 1
ATOM 1694 N N . VAL A 1 210 ? 27.119 -6.412 -41.669 1.00 57.50 210 VAL A N 1
ATOM 1695 C CA . VAL A 1 210 ? 27.568 -6.522 -43.068 1.00 57.50 210 VAL A CA 1
ATOM 1696 C C . VAL A 1 210 ? 26.431 -6.897 -44.031 1.00 57.50 210 VAL A C 1
ATOM 1698 O O . VAL A 1 210 ? 26.364 -6.387 -45.146 1.00 57.50 210 VAL A O 1
ATOM 1701 N N . GLN A 1 211 ? 25.471 -7.707 -43.578 1.00 56.03 211 GLN A N 1
ATOM 1702 C CA . GLN A 1 211 ? 24.296 -8.132 -44.350 1.00 56.03 211 GLN A CA 1
ATOM 1703 C C . GLN A 1 211 ? 23.391 -6.967 -44.794 1.00 56.03 211 GLN A C 1
ATOM 1705 O O . GLN A 1 211 ? 22.758 -7.040 -45.841 1.00 56.03 211 GLN A O 1
ATOM 1710 N N . THR A 1 212 ? 23.349 -5.870 -44.041 1.00 57.31 212 THR A N 1
ATOM 1711 C CA . THR A 1 212 ? 22.476 -4.716 -44.324 1.00 57.31 212 THR A CA 1
ATOM 1712 C C . THR A 1 212 ? 23.073 -3.773 -45.367 1.00 57.31 212 THR A C 1
ATOM 1714 O O . THR A 1 212 ? 22.335 -3.114 -46.093 1.00 57.31 212 THR A O 1
ATOM 1717 N N . ILE A 1 213 ? 24.405 -3.729 -45.459 1.00 56.56 213 ILE A N 1
ATOM 1718 C CA . ILE A 1 213 ? 25.147 -2.903 -46.422 1.00 56.56 213 ILE A CA 1
ATOM 1719 C C . ILE A 1 213 ? 25.082 -3.544 -47.816 1.00 56.56 213 ILE A C 1
ATOM 1721 O O . ILE A 1 213 ? 24.843 -2.850 -48.798 1.00 56.56 213 ILE A O 1
ATOM 1725 N N . TYR A 1 214 ? 25.215 -4.873 -47.899 1.00 54.91 214 TYR A N 1
ATOM 1726 C CA . TYR A 1 214 ? 25.133 -5.608 -49.169 1.00 54.91 214 TYR A CA 1
ATOM 1727 C C . TYR A 1 214 ? 23.710 -5.755 -49.723 1.00 54.91 214 TYR A C 1
ATOM 1729 O O . TYR A 1 214 ? 23.565 -5.992 -50.911 1.00 54.91 214 TYR A O 1
ATOM 1737 N N . ASN A 1 215 ? 22.667 -5.566 -48.907 1.00 58.06 215 ASN A N 1
ATOM 1738 C CA . ASN A 1 215 ? 21.280 -5.509 -49.391 1.00 58.06 215 ASN A CA 1
ATOM 1739 C C . ASN A 1 215 ? 20.906 -4.144 -50.011 1.00 58.06 215 ASN A C 1
ATOM 1741 O O . ASN A 1 215 ? 19.776 -3.970 -50.466 1.00 58.06 215 ASN A O 1
ATOM 1745 N N . LEU A 1 216 ? 21.815 -3.163 -49.962 1.00 55.22 216 LEU A N 1
ATOM 1746 C CA . LEU A 1 216 ? 21.620 -1.783 -50.428 1.00 55.22 216 LEU A CA 1
ATOM 1747 C C . LEU A 1 216 ? 22.425 -1.450 -51.699 1.00 55.22 216 LEU A C 1
ATOM 1749 O O . LEU A 1 216 ? 22.196 -0.388 -52.281 1.00 55.22 216 LEU A O 1
ATOM 1753 N N . ILE A 1 217 ? 23.347 -2.334 -52.102 1.00 51.38 217 ILE A N 1
ATOM 1754 C CA . ILE A 1 217 ? 24.055 -2.334 -53.395 1.00 51.38 217 ILE A CA 1
ATOM 1755 C C . ILE A 1 217 ? 23.301 -3.274 -54.335 1.00 51.38 217 ILE A C 1
ATOM 1757 O O . ILE A 1 217 ? 23.074 -2.873 -55.497 1.00 51.38 217 ILE A O 1
#